Protein 4BBQ (pdb70)

Organism: Homo sapiens (NCBI:txid9606)

Structure (mmCIF, N/CA/C/O backbone):
data_4BBQ
#
_entry.id   4BBQ
#
_cell.length_a   49.024
_cell.length_b   30.053
_cell.length_c   90.824
_cell.angle_alpha   90.00
_cell.angle_beta   91.66
_cell.angle_gamma   90.00
#
_symmetry.space_group_name_H-M   'P 1 21 1'
#
loop_
_entity.id
_entity.type
_entity.pdbx_description
1 polymer 'LYSINE-SPECIFIC DEMETHYLASE 2A'
2 non-polymer 1,2-ETHANEDIOL
3 non-polymer 'ZINC ION'
4 water water
#
loop_
_atom_site.group_PDB
_atom_site.id
_atom_site.type_symbol
_atom_site.label_atom_id
_atom_site.label_alt_id
_atom_site.label_comp_id
_atom_site.label_asym_id
_atom_site.label_entity_id
_atom_site.label_seq_id
_atom_site.pdbx_PDB_ins_code
_atom_site.Cartn_x
_atom_site.Cartn_y
_atom_site.Cartn_z
_atom_site.occupancy
_atom_site.B_iso_or_equiv
_atom_site.auth_seq_id
_atom_site.auth_comp_id
_atom_site.auth_asym_id
_atom_site.auth_atom_id
_atom_site.pdbx_PDB_model_num
ATOM 1 N N . MET A 1 2 ? -1.882 11.784 67.094 1.00 56.74 0 MET A N 1
ATOM 2 C CA . MET A 1 2 ? -1.097 11.322 65.942 1.00 55.57 0 MET A CA 1
ATOM 3 C C . MET A 1 2 ? -0.952 12.458 64.892 1.00 55.05 0 MET A C 1
ATOM 4 O O . MET A 1 2 ? 0.163 12.704 64.423 1.00 53.94 0 MET A O 1
ATOM 9 N N . ARG A 1 3 ? -2.074 13.131 64.531 1.00 49.13 567 ARG A N 1
ATOM 10 C CA . ARG A 1 3 ? -2.070 14.250 63.574 1.00 48.15 567 ARG A CA 1
ATOM 11 C C . ARG A 1 3 ? -1.328 15.416 64.218 1.00 49.12 567 ARG A C 1
ATOM 12 O O . ARG A 1 3 ? -1.630 15.790 65.354 1.00 48.74 567 ARG A O 1
ATOM 15 N N . ARG A 1 4 ? -0.310 15.935 63.526 1.00 43.06 568 ARG A N 1
ATOM 16 C CA . ARG A 1 4 ? 0.549 16.962 64.091 1.00 42.32 568 ARG A CA 1
ATOM 17 C C . ARG A 1 4 ? 0.305 18.360 63.515 1.00 44.86 568 ARG A C 1
ATOM 18 O O . ARG A 1 4 ? -0.411 18.536 62.535 1.00 43.94 568 ARG A O 1
ATOM 26 N N . VAL A 1 5 ? 0.836 19.356 64.210 1.00 41.32 569 VAL A N 1
ATOM 27 C CA . VAL A 1 5 ? 0.707 20.754 63.848 1.00 40.86 569 VAL A CA 1
ATOM 28 C C . VAL A 1 5 ? 2.087 21.312 63.527 1.00 44.80 569 VAL A C 1
ATOM 29 O O . VAL A 1 5 ? 3.122 20.751 63.895 1.00 44.35 569 VAL A O 1
ATOM 33 N N . ARG A 1 6 ? 2.062 22.429 62.838 1.00 40.80 570 ARG A N 1
ATOM 34 C CA . ARG A 1 6 ? 3.140 23.262 62.359 1.00 41.10 570 ARG A CA 1
ATOM 35 C C . ARG A 1 6 ? 3.952 23.816 63.558 1.00 46.26 570 ARG A C 1
ATOM 36 O O . ARG A 1 6 ? 3.361 24.329 64.508 1.00 47.04 570 ARG A O 1
ATOM 44 N N . CYS A 1 7 ? 5.298 23.676 63.525 1.00 41.76 571 CYS A N 1
ATOM 45 C CA . CYS A 1 7 ? 6.204 24.103 64.609 1.00 40.99 571 CYS A CA 1
ATOM 46 C C . CYS A 1 7 ? 6.378 25.636 64.666 1.00 43.23 571 CYS A C 1
ATOM 47 O O . CYS A 1 7 ? 6.721 26.167 65.727 1.00 44.86 571 CYS A O 1
ATOM 50 N N . ARG A 1 8 ? 6.168 26.341 63.533 1.00 37.64 572 ARG A N 1
ATOM 51 C CA . ARG A 1 8 ? 6.258 27.811 63.375 1.00 37.81 572 ARG A CA 1
ATOM 52 C C . ARG A 1 8 ? 7.693 28.337 63.512 1.00 42.99 572 ARG A C 1
ATOM 53 O O . ARG A 1 8 ? 7.885 29.554 63.461 1.00 43.45 572 ARG A O 1
ATOM 61 N N . LYS A 1 9 ? 8.699 27.437 63.626 1.00 40.59 573 LYS A N 1
ATOM 62 C CA . LYS A 1 9 ? 10.111 27.802 63.846 1.00 42.27 573 LYS A CA 1
ATOM 63 C C . LYS A 1 9 ? 11.047 27.478 62.673 1.00 45.62 573 LYS A C 1
ATOM 64 O O . LYS A 1 9 ? 11.992 28.235 62.440 1.00 47.53 573 LYS A O 1
ATOM 69 N N . CYS A 1 10 ? 10.829 26.330 61.989 1.00 37.97 574 CYS A N 1
ATOM 70 C CA . CYS A 1 10 ? 11.710 25.824 60.936 1.00 37.04 574 CYS A CA 1
ATOM 71 C C . CYS A 1 10 ? 11.760 26.734 59.693 1.00 42.56 574 CYS A C 1
ATOM 72 O O . CYS A 1 10 ? 10.946 27.649 59.548 1.00 41.07 574 CYS A O 1
ATOM 75 N N . LYS A 1 11 ? 12.738 26.453 58.797 1.00 41.81 575 LYS A N 1
ATOM 76 C CA . LYS A 1 11 ? 12.987 27.127 57.518 1.00 42.95 575 LYS A CA 1
ATOM 77 C C . LYS A 1 11 ? 11.716 27.167 56.629 1.00 46.17 575 LYS A C 1
ATOM 78 O O . LYS A 1 11 ? 11.451 28.199 56.002 1.00 46.91 575 LYS A O 1
ATOM 81 N N . ALA A 1 12 ? 10.926 26.068 56.611 1.00 40.41 576 ALA A N 1
ATOM 82 C CA . ALA A 1 12 ? 9.676 25.946 55.857 1.00 38.84 576 ALA A CA 1
ATOM 83 C C . ALA A 1 12 ? 8.553 26.810 56.459 1.00 41.83 576 ALA A C 1
ATOM 84 O O . ALA A 1 12 ? 7.851 27.499 55.714 1.00 42.44 576 ALA A O 1
ATOM 86 N N . CYS A 1 13 ? 8.394 26.788 57.786 1.00 36.85 577 CYS A N 1
ATOM 87 C CA . CYS A 1 13 ? 7.376 27.564 58.504 1.00 36.86 577 CYS A CA 1
ATOM 88 C C . CYS A 1 13 ? 7.547 29.092 58.362 1.00 41.98 577 CYS A C 1
ATOM 89 O O . CYS A 1 13 ? 6.552 29.778 58.139 1.00 40.23 577 CYS A O 1
ATOM 92 N N . VAL A 1 14 ? 8.774 29.621 58.509 1.00 41.65 578 VAL A N 1
ATOM 93 C CA . VAL A 1 14 ? 9.021 31.077 58.502 1.00 43.65 578 VAL A CA 1
ATOM 94 C C . VAL A 1 14 ? 8.905 31.690 57.075 1.00 48.42 578 VAL A C 1
ATOM 95 O O . VAL A 1 14 ? 8.697 32.901 56.936 1.00 49.06 578 VAL A O 1
ATOM 99 N N . GLN A 1 15 ? 8.998 30.836 56.045 1.00 43.21 579 GLN A N 1
ATOM 100 C CA . GLN A 1 15 ? 8.879 31.167 54.627 1.00 42.06 579 GLN A CA 1
ATOM 101 C C . GLN A 1 15 ? 7.433 31.626 54.327 1.00 43.32 579 GLN A C 1
ATOM 102 O O . GLN A 1 15 ? 6.480 31.015 54.815 1.00 41.23 579 GLN A O 1
ATOM 108 N N . GLY A 1 16 ? 7.280 32.709 53.570 1.00 38.87 580 GLY A N 1
ATOM 109 C CA . GLY A 1 16 ? 5.948 33.185 53.190 1.00 37.10 580 GLY A CA 1
ATOM 110 C C . GLY A 1 16 ? 5.357 32.310 52.093 1.00 36.93 580 GLY A C 1
ATOM 111 O O . GLY A 1 16 ? 6.106 31.591 51.421 1.00 36.02 580 GLY A O 1
ATOM 112 N N . GLU A 1 17 ? 4.018 32.344 51.900 1.00 30.25 581 GLU A N 1
ATOM 113 C CA . GLU A 1 17 ? 3.357 31.593 50.823 1.00 28.30 581 GLU A CA 1
ATOM 114 C C . GLU A 1 17 ? 3.834 32.151 49.478 1.00 33.43 581 GLU A C 1
ATOM 115 O O . GLU A 1 17 ? 3.828 33.371 49.283 1.00 32.84 581 GLU A O 1
ATOM 121 N N . CYS A 1 18 ? 4.325 31.259 48.584 1.00 30.28 582 CYS A N 1
ATOM 122 C CA . CYS A 1 18 ? 4.936 31.644 47.310 1.00 30.07 582 CYS A CA 1
ATOM 123 C C . CYS A 1 18 ? 3.920 32.266 46.303 1.00 31.84 582 CYS A C 1
ATOM 124 O O . CYS A 1 18 ? 4.329 33.039 45.437 1.00 29.66 582 CYS A O 1
ATOM 127 N N . GLY A 1 19 ? 2.642 31.882 46.402 1.00 27.26 583 GLY A N 1
ATOM 128 C CA . GLY A 1 19 ? 1.576 32.379 45.534 1.00 25.13 583 GLY A CA 1
ATOM 129 C C . GLY A 1 19 ? 1.526 31.778 44.142 1.00 28.15 583 GLY A C 1
ATOM 130 O O . GLY A 1 19 ? 0.625 32.117 43.371 1.00 27.04 583 GLY A O 1
ATOM 131 N N . VAL A 1 20 ? 2.486 30.875 43.789 1.00 23.75 584 VAL A N 1
ATOM 132 C CA . VAL A 1 20 ? 2.591 30.361 42.421 1.00 23.02 584 VAL A CA 1
ATOM 133 C C . VAL A 1 20 ? 2.562 28.812 42.326 1.00 26.93 584 VAL A C 1
ATOM 134 O O . VAL A 1 20 ? 2.350 28.304 41.232 1.00 25.97 584 VAL A O 1
ATOM 138 N N . CYS A 1 21 ? 2.727 28.072 43.436 1.00 24.07 585 CYS A N 1
ATOM 139 C CA . CYS A 1 21 ? 2.642 26.602 43.408 1.00 24.61 585 CYS A CA 1
ATOM 140 C C . CYS A 1 21 ? 1.168 26.191 43.273 1.00 29.47 585 CYS A C 1
ATOM 141 O O . CYS A 1 21 ? 0.279 27.033 43.424 1.00 27.33 585 CYS A O 1
ATOM 144 N N . HIS A 1 22 ? 0.909 24.914 42.964 1.00 29.22 586 HIS A N 1
ATOM 145 C CA . HIS A 1 22 ? -0.446 24.385 42.761 1.00 29.61 586 HIS A CA 1
ATOM 146 C C . HIS A 1 22 ? -1.349 24.515 44.020 1.00 29.97 586 HIS A C 1
ATOM 147 O O . HIS A 1 22 ? -2.560 24.700 43.879 1.00 30.57 586 HIS A O 1
ATOM 154 N N . TYR A 1 23 ? -0.769 24.451 45.227 1.00 22.37 587 TYR A N 1
ATOM 155 C CA . TYR A 1 23 ? -1.524 24.613 46.467 1.00 20.58 587 TYR A CA 1
ATOM 156 C C . TYR A 1 23 ? -1.884 26.090 46.719 1.00 23.83 587 TYR A C 1
ATOM 157 O O . TYR A 1 23 ? -3.019 26.373 47.093 1.00 23.82 587 TYR A O 1
ATOM 166 N N . CYS A 1 24 ? -0.951 27.030 46.472 1.00 20.99 588 CYS A N 1
ATOM 167 C CA . CYS A 1 24 ? -1.211 28.470 46.608 1.00 21.31 588 CYS A CA 1
ATOM 168 C C . CYS A 1 24 ? -2.275 28.916 45.594 1.00 27.71 588 CYS A C 1
ATOM 169 O O . CYS A 1 24 ? -3.195 29.634 45.957 1.00 27.32 588 CYS A O 1
ATOM 172 N N . ARG A 1 25 ? -2.152 28.481 44.325 1.00 25.91 589 ARG A N 1
ATOM 173 C CA . ARG A 1 25 ? -3.091 28.863 43.254 1.00 26.57 589 ARG A CA 1
ATOM 174 C C . ARG A 1 25 ? -4.532 28.421 43.575 1.00 29.56 589 ARG A C 1
ATOM 175 O O . ARG A 1 25 ? -5.476 29.066 43.127 1.00 29.65 589 ARG A O 1
ATOM 183 N N . ASP A 1 26 ? -4.688 27.344 44.373 1.00 25.05 590 ASP A N 1
ATOM 184 C CA . ASP A 1 26 ? -5.988 26.817 44.782 1.00 23.83 590 ASP A CA 1
ATOM 185 C C . ASP A 1 26 ? -6.598 27.635 45.925 1.00 27.58 590 ASP A C 1
ATOM 186 O O . ASP A 1 26 ? -7.813 27.632 46.055 1.00 27.76 590 ASP A O 1
ATOM 191 N N . MET A 1 27 ? -5.781 28.378 46.716 1.00 23.99 591 MET A N 1
ATOM 192 C CA . MET A 1 27 ? -6.268 29.159 47.855 1.00 22.82 591 MET A CA 1
ATOM 193 C C . MET A 1 27 ? -7.189 30.296 47.423 1.00 28.28 591 MET A C 1
ATOM 194 O O . MET A 1 27 ? -6.989 30.889 46.363 1.00 28.02 591 MET A O 1
ATOM 199 N N . LYS A 1 28 ? -8.195 30.591 48.251 1.00 26.59 592 LYS A N 1
ATOM 200 C CA . LYS A 1 28 ? -9.156 31.683 48.043 1.00 28.38 592 LYS A CA 1
ATOM 201 C C . LYS A 1 28 ? -8.451 33.058 47.988 1.00 30.93 592 LYS A C 1
ATOM 202 O O . LYS A 1 28 ? -8.834 33.894 47.183 1.00 30.34 592 LYS A O 1
ATOM 206 N N . LYS A 1 29 ? -7.398 33.262 48.804 1.00 27.13 593 LYS A N 1
ATOM 207 C CA . LYS A 1 29 ? -6.633 34.522 48.850 1.00 27.09 593 LYS A CA 1
ATOM 208 C C . LYS A 1 29 ? -5.883 34.794 47.528 1.00 30.76 593 LYS A C 1
ATOM 209 O O . LYS A 1 29 ? -5.539 35.949 47.243 1.00 31.34 593 LYS A O 1
ATOM 215 N N . PHE A 1 30 ? -5.667 33.741 46.713 1.00 25.45 594 PHE A N 1
ATOM 216 C CA . PHE A 1 30 ? -4.997 33.847 45.414 1.00 23.85 594 PHE A CA 1
ATOM 217 C C . PHE A 1 30 ? -5.998 33.656 44.262 1.00 30.99 594 PHE A C 1
ATOM 218 O O . PHE A 1 30 ? -5.592 33.516 43.109 1.00 30.65 594 PHE A O 1
ATOM 226 N N . GLY A 1 31 ? -7.295 33.723 44.587 1.00 30.92 595 GLY A N 1
ATOM 227 C CA . GLY A 1 31 ? -8.396 33.620 43.630 1.00 31.17 595 GLY A CA 1
ATOM 228 C C . GLY A 1 31 ? -8.822 32.226 43.205 1.00 37.96 595 GLY A C 1
ATOM 229 O O . GLY A 1 31 ? -9.559 32.097 42.230 1.00 38.80 595 GLY A O 1
ATOM 230 N N . GLY A 1 32 ? -8.366 31.190 43.918 1.00 35.00 596 GLY A N 1
ATOM 231 C CA . GLY A 1 32 ? -8.714 29.802 43.626 1.00 34.91 596 GLY A CA 1
ATOM 232 C C . GLY A 1 32 ? -9.983 29.314 44.310 1.00 39.97 596 GLY A C 1
ATOM 233 O O . GLY A 1 32 ? -10.583 30.051 45.102 1.00 39.89 596 GLY A O 1
ATOM 234 N N . PRO A 1 33 ? -10.420 28.055 44.020 1.00 37.94 597 PRO A N 1
ATOM 235 C CA . PRO A 1 33 ? -11.668 27.536 44.620 1.00 38.50 597 PRO A CA 1
ATOM 236 C C . PRO A 1 33 ? -11.594 27.239 46.117 1.00 40.96 597 PRO A C 1
ATOM 237 O O . PRO A 1 33 ? -12.627 27.229 46.769 1.00 42.61 597 PRO A O 1
ATOM 241 N N . GLY A 1 34 ? -10.405 26.964 46.634 1.00 35.01 598 GLY A N 1
ATOM 242 C CA . GLY A 1 34 ? -10.191 26.670 48.044 1.00 34.88 598 GLY A CA 1
ATOM 243 C C . GLY A 1 34 ? -10.619 25.295 48.525 1.00 39.03 598 GLY A C 1
ATOM 244 O O . GLY A 1 34 ? -10.838 25.114 49.726 1.00 39.77 598 GLY A O 1
ATOM 245 N N . ARG A 1 35 ? -10.682 24.301 47.639 1.00 34.63 599 ARG A N 1
ATOM 246 C CA . ARG A 1 35 ? -11.118 22.961 48.058 1.00 35.76 599 ARG A CA 1
ATOM 247 C C . ARG A 1 35 ? -9.989 22.081 48.606 1.00 38.46 599 ARG A C 1
ATOM 248 O O . ARG A 1 35 ? -10.268 21.244 49.472 1.00 41.50 599 ARG A O 1
ATOM 256 N N . MET A 1 36 ? -8.732 22.244 48.130 1.00 30.93 600 MET A N 1
ATOM 257 C CA . MET A 1 36 ? -7.607 21.376 48.569 1.00 29.26 600 MET A CA 1
ATOM 258 C C . MET A 1 36 ? -7.256 21.553 50.047 1.00 33.86 600 MET A C 1
ATOM 259 O O . MET A 1 36 ? -6.930 20.564 50.703 1.00 34.34 600 MET A O 1
ATOM 264 N N . LYS A 1 37 ? -7.262 22.815 50.550 1.00 30.48 601 LYS A N 1
ATOM 265 C CA . LYS A 1 37 ? -6.966 23.202 51.942 1.00 30.87 601 LYS A CA 1
ATOM 266 C C . LYS A 1 37 ? -5.553 22.768 52.377 1.00 34.39 601 LYS A C 1
ATOM 267 O O . LYS A 1 37 ? -5.325 22.500 53.552 1.00 35.37 601 LYS A O 1
ATOM 273 N N . GLN A 1 38 ? -4.608 22.688 51.441 1.00 29.64 602 GLN A N 1
ATOM 274 C CA . GLN A 1 38 ? -3.243 22.299 51.787 1.00 28.18 602 GLN A CA 1
ATOM 275 C C . GLN A 1 38 ? -2.355 23.513 51.822 1.00 31.67 602 GLN A C 1
ATOM 276 O O . GLN A 1 38 ? -2.608 24.500 51.128 1.00 31.12 602 GLN A O 1
ATOM 282 N N . SER A 1 39 ? -1.278 23.419 52.582 1.00 29.24 603 SER A N 1
ATOM 283 C CA . SER A 1 39 ? -0.326 24.503 52.697 1.00 30.11 603 SER A CA 1
ATOM 284 C C . SER A 1 39 ? 0.534 24.628 51.434 1.00 31.11 603 SER A C 1
ATOM 285 O O . SER A 1 39 ? 0.691 23.651 50.693 1.00 28.98 603 SER A O 1
ATOM 288 N N . CYS A 1 40 ? 1.141 25.815 51.238 1.00 26.11 604 CYS A N 1
ATOM 289 C CA . CYS A 1 40 ? 2.113 26.103 50.178 1.00 25.24 604 CYS A CA 1
ATOM 290 C C . CYS A 1 40 ? 3.154 24.980 50.173 1.00 31.05 604 CYS A C 1
ATOM 291 O O . CYS A 1 40 ? 3.593 24.574 51.254 1.00 31.10 604 CYS A O 1
ATOM 294 N N 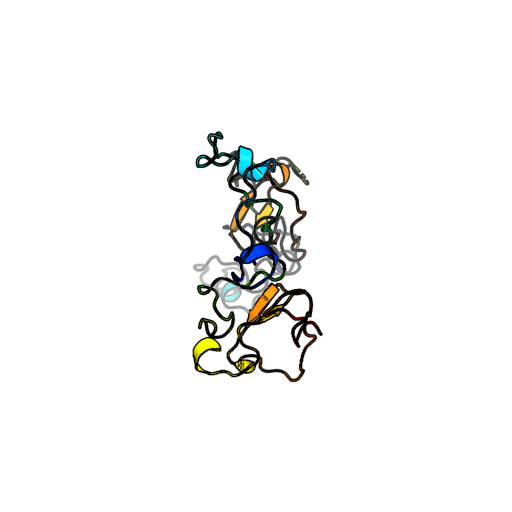. VAL A 1 41 ? 3.547 24.477 48.983 1.00 30.12 605 VAL A N 1
ATOM 295 C CA . VAL A 1 41 ? 4.547 23.398 48.889 1.00 31.29 605 VAL A CA 1
ATOM 296 C C . VAL A 1 41 ? 5.847 23.792 49.660 1.00 37.10 605 VAL A C 1
ATOM 297 O O . VAL A 1 41 ? 6.446 22.946 50.317 1.00 40.39 605 VAL A O 1
ATOM 301 N N . LEU A 1 42 ? 6.239 25.081 49.615 1.00 33.13 606 LEU A N 1
ATOM 302 C CA . LEU A 1 42 ? 7.457 25.601 50.270 1.00 34.10 606 LEU A CA 1
ATOM 303 C C . LEU A 1 42 ? 7.337 25.707 51.798 1.00 35.90 606 LEU A C 1
ATOM 304 O O . LEU A 1 42 ? 8.346 25.922 52.460 1.00 37.11 606 LEU A O 1
ATOM 309 N N . ARG A 1 43 ? 6.125 25.569 52.359 1.00 30.40 607 ARG A N 1
ATOM 310 C CA . ARG A 1 43 ? 5.913 25.719 53.801 1.00 29.63 607 ARG A CA 1
ATOM 311 C C . ARG A 1 43 ? 5.566 24.388 54.525 1.00 35.64 607 ARG A C 1
ATOM 312 O O . ARG A 1 43 ? 4.958 24.399 55.603 1.00 35.46 607 ARG A O 1
ATOM 320 N N . GLN A 1 44 ? 5.982 23.258 53.956 1.00 31.43 608 GLN A N 1
ATOM 321 C CA . GLN A 1 44 ? 5.712 21.962 54.570 1.00 31.08 608 GLN A CA 1
ATOM 322 C C . GLN A 1 44 ? 6.676 21.761 55.757 1.00 35.34 608 GLN A C 1
ATOM 323 O O . GLN A 1 44 ? 7.873 21.563 55.543 1.00 36.05 608 GLN A O 1
ATOM 329 N N . CYS A 1 45 ? 6.147 21.886 57.013 1.00 32.12 609 CYS A N 1
ATOM 330 C CA . CYS A 1 45 ? 6.909 21.847 58.280 1.00 32.67 609 CYS A CA 1
ATOM 331 C C . CYS A 1 45 ? 7.879 20.666 58.323 1.00 37.36 609 CYS A C 1
ATOM 332 O O . CYS A 1 45 ? 7.489 19.527 58.072 1.00 33.91 609 CYS A O 1
ATOM 335 N N . LEU A 1 46 ? 9.150 20.977 58.636 1.00 37.67 610 LEU A N 1
ATOM 336 C CA . LEU A 1 46 ? 10.268 20.039 58.723 1.00 39.17 610 LEU A CA 1
ATOM 337 C C . LEU A 1 46 ? 10.272 19.263 60.048 1.00 45.88 610 LEU A C 1
ATOM 338 O O . LEU A 1 46 ? 10.874 18.191 60.121 1.00 47.24 610 LEU A O 1
ATOM 343 N N . ALA A 1 47 ? 9.629 19.802 61.089 1.00 41.91 611 ALA A N 1
ATOM 344 C CA . ALA A 1 47 ? 9.567 19.167 62.402 1.00 41.37 611 ALA A CA 1
ATOM 345 C C . ALA A 1 47 ? 8.185 19.403 63.060 1.00 42.85 611 ALA A C 1
ATOM 346 O O . ALA A 1 47 ? 8.105 20.184 64.011 1.00 43.69 611 ALA A O 1
ATOM 348 N N . PRO A 1 48 ? 7.084 18.775 62.562 1.00 36.96 612 PRO A N 1
ATOM 349 C CA . PRO A 1 48 ? 5.761 19.016 63.174 1.00 35.94 612 PRO A CA 1
ATOM 350 C C . PRO A 1 48 ? 5.656 18.539 64.617 1.00 41.05 612 PRO A C 1
ATOM 351 O O . PRO A 1 48 ? 6.218 17.502 64.980 1.00 42.35 612 PRO A O 1
ATOM 355 N N . ARG A 1 49 ? 4.926 19.313 65.421 1.00 36.63 613 ARG A N 1
ATOM 356 C CA . ARG A 1 49 ? 4.713 19.109 66.852 1.00 36.54 613 ARG A CA 1
ATOM 357 C C . ARG A 1 49 ? 3.341 18.547 67.171 1.00 40.12 613 ARG A C 1
ATOM 358 O O . ARG A 1 49 ? 2.404 18.702 66.402 1.00 39.75 613 ARG A O 1
ATOM 360 N N . LEU A 1 50 ? 3.229 17.896 68.324 1.00 37.42 614 LEU A N 1
ATOM 361 C CA . LEU A 1 50 ? 1.963 17.390 68.853 1.00 36.80 614 LEU A CA 1
ATOM 362 C C . LEU A 1 50 ? 1.067 18.580 69.266 1.00 42.33 614 LEU A C 1
ATOM 363 O O . LEU A 1 50 ? 1.589 19.531 69.849 1.00 41.89 614 LEU A O 1
ATOM 368 N N . PRO A 1 51 ? -0.271 18.527 69.027 1.00 40.35 615 PRO A N 1
ATOM 369 C CA . PRO A 1 51 ? -1.145 19.630 69.463 1.00 41.02 615 PRO A CA 1
ATOM 370 C C . PRO A 1 51 ? -1.119 19.807 70.981 1.00 47.11 615 PRO A C 1
ATOM 371 O O . PRO A 1 51 ? -0.861 18.835 71.702 1.00 46.62 615 PRO A O 1
ATOM 375 N N . HIS A 1 52 ? -1.392 21.041 71.465 1.00 44.94 616 HIS A N 1
ATOM 376 C CA . HIS A 1 52 ? -1.359 21.383 72.893 1.00 47.01 616 HIS A CA 1
ATOM 377 C C . HIS A 1 52 ? -2.442 20.664 73.727 1.00 51.93 616 HIS A C 1
ATOM 378 O O . HIS A 1 52 ? -2.321 20.611 74.957 1.00 52.44 616 HIS A O 1
ATOM 380 N N . SER A 1 53 ? -3.480 20.118 73.060 1.00 48.66 617 SER A N 1
ATOM 381 C CA . SER A 1 53 ? -4.640 19.447 73.669 1.00 49.09 617 SER A CA 1
ATOM 382 C C . SER A 1 53 ? -4.377 17.970 74.009 1.00 51.42 617 SER A C 1
ATOM 383 O O . SER A 1 53 ? -5.184 17.349 74.706 1.00 51.06 617 SER A O 1
ATOM 386 N N . VAL A 1 54 ? -3.270 17.411 73.497 1.00 47.07 618 VAL A N 1
ATOM 387 C CA . VAL A 1 54 ? -2.858 16.014 73.688 1.00 46.18 618 VAL A CA 1
ATOM 388 C C . VAL A 1 54 ? 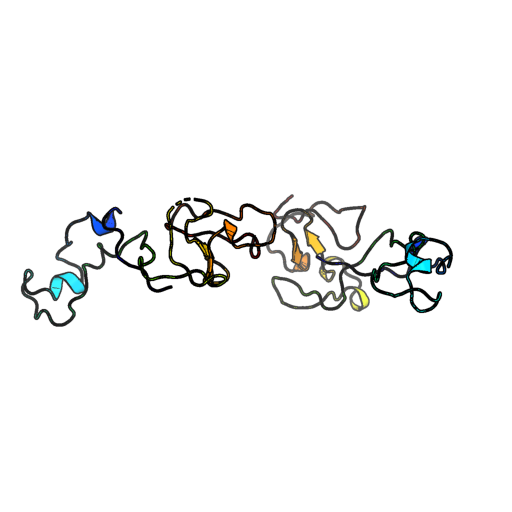-2.547 15.774 75.181 1.00 50.09 618 VAL A C 1
ATOM 389 O O . VAL A 1 54 ? -1.960 16.642 75.835 1.00 50.64 618 VAL A O 1
ATOM 393 N N . THR A 1 55 ? -3.017 14.637 75.730 1.00 45.91 619 THR A N 1
ATOM 394 C CA . THR A 1 55 ? -2.820 14.301 77.149 1.00 46.17 619 THR A CA 1
ATOM 395 C C . THR A 1 55 ? -2.108 12.947 77.323 1.00 48.14 619 THR A C 1
ATOM 396 O O . THR A 1 55 ? -2.123 12.112 76.415 1.00 46.67 619 THR A O 1
ATOM 400 N N . CYS A 1 56 ? -1.502 12.737 78.507 1.00 44.66 620 CYS A N 1
ATOM 401 C CA . CYS A 1 56 ? -0.829 11.501 78.919 1.00 43.94 620 CYS A CA 1
ATOM 402 C C . CYS A 1 56 ? -1.865 10.377 79.103 1.00 51.19 620 CYS A C 1
ATOM 403 O O . CYS A 1 56 ? -2.900 10.605 79.732 1.00 52.89 620 CYS A O 1
ATOM 406 N N . SER A 1 57 ? -1.582 9.171 78.572 1.00 48.18 621 SER A N 1
ATOM 407 C CA . SER A 1 57 ? -2.464 7.998 78.660 1.00 48.62 621 SER A CA 1
ATOM 408 C C . SER A 1 57 ? -2.640 7.485 80.095 1.00 53.63 621 SER A C 1
ATOM 409 O O . SER A 1 57 ? -3.622 6.798 80.375 1.00 54.39 621 SER A O 1
ATOM 412 N N . LEU A 1 58 ? -1.685 7.788 80.987 1.00 50.13 622 LEU A N 1
ATOM 413 C CA . LEU A 1 58 ? -1.683 7.290 82.361 1.00 50.54 622 LEU A CA 1
ATOM 414 C C . LEU A 1 58 ? -2.263 8.271 83.388 1.00 56.45 622 LEU A C 1
ATOM 415 O O . LEU A 1 58 ? -2.923 7.813 84.322 1.00 57.30 622 LEU A O 1
ATOM 420 N N . CYS A 1 59 ? -2.017 9.591 83.249 1.00 53.02 623 CYS A N 1
ATOM 421 C CA . CYS A 1 59 ? -2.506 10.565 84.232 1.00 54.37 623 CYS A CA 1
ATOM 422 C C . CYS A 1 59 ? -3.560 11.533 83.661 1.00 58.61 623 CYS A C 1
ATOM 423 O O . CYS A 1 59 ? -4.259 12.183 84.440 1.00 60.05 623 CYS A O 1
ATOM 426 N N . GLY A 1 60 ? -3.666 11.614 82.334 1.00 53.38 624 GLY A N 1
ATOM 427 C CA . GLY A 1 60 ? -4.634 12.471 81.658 1.00 53.29 624 GLY A CA 1
ATOM 428 C C . GLY A 1 60 ? -4.283 13.945 81.611 1.00 57.18 624 GLY A C 1
ATOM 429 O O . GLY A 1 60 ? -5.119 14.756 81.201 1.00 58.58 624 GLY A O 1
ATOM 430 N N . GLU A 1 61 ? -3.051 14.309 82.017 1.00 51.58 625 GLU A N 1
ATOM 431 C CA . GLU A 1 61 ? -2.570 15.695 82.003 1.00 50.96 625 GLU A CA 1
ATOM 432 C C . GLU A 1 61 ? -1.850 16.013 80.685 1.00 51.26 625 GLU A C 1
ATOM 433 O O . GLU A 1 61 ? -1.303 15.117 80.041 1.00 48.66 625 GLU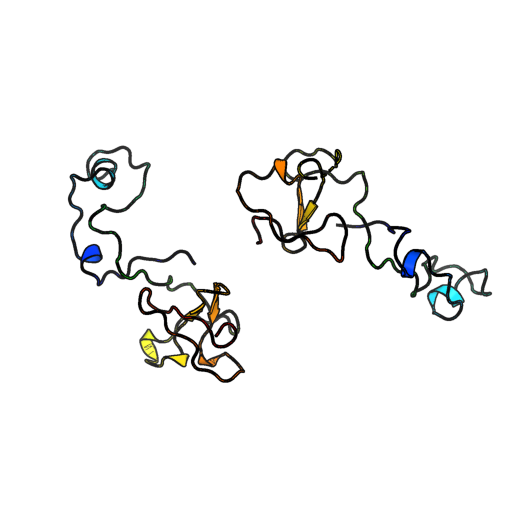 A O 1
ATOM 436 N N . VAL A 1 62 ? -1.830 17.305 80.317 1.00 47.91 626 VAL A N 1
ATOM 437 C CA . VAL A 1 62 ? -1.175 17.850 79.124 1.00 45.71 626 VAL A CA 1
ATOM 438 C C . VAL A 1 62 ? 0.360 17.944 79.342 1.00 47.43 626 VAL A C 1
ATOM 439 O O . VAL A 1 62 ? 0.845 17.707 80.447 1.00 45.26 626 VAL A O 1
ATOM 443 N N . ASP A 1 63 ? 1.106 18.303 78.275 1.00 44.66 627 ASP A N 1
ATOM 444 C CA . ASP A 1 63 ? 2.557 18.529 78.291 1.00 44.91 627 ASP A CA 1
ATOM 445 C C . ASP A 1 63 ? 2.836 19.759 79.174 1.00 53.61 627 ASP A C 1
ATOM 446 O O . ASP A 1 63 ? 2.283 20.836 78.924 1.00 54.85 627 ASP A O 1
ATOM 451 N N . GLN A 1 64 ? 3.639 19.580 80.229 1.00 52.90 628 GLN A N 1
ATOM 452 C CA . GLN A 1 64 ? 3.945 20.645 81.189 1.00 56.08 628 GLN A CA 1
ATOM 453 C C . GLN A 1 64 ? 5.416 21.114 81.121 1.00 62.11 628 GLN A C 1
ATOM 454 O O . GLN A 1 64 ? 5.871 21.797 82.036 1.00 64.89 628 GLN A O 1
ATOM 460 N N . ASN A 1 65 ? 6.123 20.810 80.021 1.00 57.48 629 ASN A N 1
ATOM 461 C CA . ASN A 1 65 ? 7.525 21.175 79.815 1.00 58.37 629 ASN A CA 1
ATOM 462 C C . ASN A 1 65 ? 7.733 22.682 79.582 1.00 67.23 629 ASN A C 1
ATOM 463 O O . ASN A 1 65 ? 8.807 23.185 79.921 1.00 68.82 629 ASN A O 1
ATOM 468 N N . GLU A 1 66 ? 6.735 23.403 79.015 1.00 65.66 630 GLU A N 1
ATOM 469 C CA . GLU A 1 66 ? 6.832 24.849 78.742 1.00 67.96 630 GLU A CA 1
ATOM 470 C C . GLU A 1 66 ? 7.061 25.678 80.024 1.00 75.18 630 GLU A C 1
ATOM 471 O O . GLU A 1 66 ? 7.708 26.722 79.957 1.00 76.64 630 GLU A O 1
ATOM 473 N N . GLU A 1 67 ? 6.582 25.191 81.183 1.00 72.90 631 GLU A N 1
ATOM 474 C CA . GLU A 1 67 ? 6.760 25.856 82.475 1.00 75.65 631 GLU A CA 1
ATOM 475 C C . GLU A 1 67 ? 7.790 25.123 83.365 1.00 80.69 631 GLU A C 1
ATOM 476 O O . GLU A 1 67 ? 8.634 25.783 83.965 1.00 82.00 631 GLU A O 1
ATOM 478 N N . THR A 1 68 ? 7.726 23.773 83.439 1.00 76.59 632 THR A N 1
ATOM 479 C CA . THR A 1 68 ? 8.603 22.935 84.275 1.00 76.76 632 THR A CA 1
ATOM 480 C C . THR A 1 68 ? 10.066 22.836 83.790 1.00 80.76 632 THR A C 1
ATOM 481 O O . THR A 1 68 ? 10.961 22.765 84.634 1.00 81.42 632 THR A O 1
ATOM 483 N N . GLN A 1 69 ? 10.300 22.785 82.456 1.00 76.66 633 GLN A N 1
ATOM 484 C CA . GLN A 1 69 ? 11.614 22.617 81.803 1.00 76.73 633 GLN A CA 1
ATOM 485 C C . GLN A 1 69 ? 12.294 21.294 82.280 1.00 80.16 633 GLN A C 1
ATOM 486 O O . GLN A 1 69 ? 13.464 21.292 82.686 1.00 82.22 633 GLN A O 1
ATOM 488 N N . ASP A 1 70 ? 11.533 20.175 82.220 1.00 72.88 634 ASP A N 1
ATOM 489 C CA . ASP A 1 70 ? 11.927 18.832 82.657 1.00 71.05 634 ASP A CA 1
ATOM 490 C C . ASP A 1 70 ? 11.445 17.780 81.635 1.00 69.58 634 ASP A C 1
ATOM 491 O O . ASP A 1 70 ? 10.244 17.716 81.362 1.00 68.21 634 ASP A O 1
ATOM 496 N N . PHE A 1 71 ? 12.378 16.966 81.074 1.00 63.51 635 PHE A N 1
ATOM 497 C CA . PHE A 1 71 ? 12.102 15.918 80.068 1.00 61.09 635 PHE A CA 1
ATOM 498 C C . PHE A 1 71 ? 10.983 14.940 80.498 1.00 63.74 635 PHE A C 1
ATOM 499 O O . PHE A 1 71 ? 10.255 14.440 79.647 1.00 62.98 635 PHE A O 1
ATOM 507 N N . GLU A 1 72 ? 10.874 14.656 81.797 1.00 59.89 636 GLU A N 1
ATOM 508 C CA . GLU A 1 72 ? 9.892 13.733 82.383 1.00 58.06 636 GLU A CA 1
ATOM 509 C C . GLU A 1 72 ? 8.458 14.317 82.388 1.00 58.85 636 GLU A C 1
ATOM 510 O O . GLU A 1 72 ? 7.500 13.545 82.503 1.00 57.66 636 GLU A O 1
ATOM 516 N N . LYS A 1 73 ? 8.333 15.675 82.286 1.00 53.52 637 LYS A N 1
ATOM 517 C CA . LYS A 1 73 ? 7.081 16.457 82.246 1.00 51.94 637 LYS A CA 1
ATOM 518 C C . LYS A 1 73 ? 6.626 16.703 80.785 1.00 50.73 637 LYS A C 1
ATOM 519 O O . LYS A 1 73 ? 5.503 17.169 80.546 1.00 48.81 637 LYS A O 1
ATOM 521 N N . LYS A 1 74 ? 7.500 16.364 79.814 1.00 45.02 638 LYS A N 1
ATOM 522 C CA . LYS A 1 74 ? 7.187 16.415 78.385 1.00 43.41 638 LYS A CA 1
ATOM 523 C C . LYS A 1 74 ? 6.238 15.303 78.056 1.00 43.58 638 LYS A C 1
ATOM 524 O O . LYS A 1 74 ? 6.207 14.301 78.770 1.00 42.39 638 LYS A O 1
ATOM 530 N N . LEU A 1 75 ? 5.525 15.424 76.947 1.00 38.43 639 LEU A N 1
ATOM 531 C CA . LEU A 1 75 ? 4.743 14.308 76.437 1.00 36.57 639 LEU A CA 1
ATOM 532 C C . LEU A 1 75 ? 5.580 13.677 75.350 1.00 38.15 639 LEU A C 1
ATOM 533 O O . LEU A 1 75 ? 6.211 14.409 74.593 1.00 37.80 639 LEU A O 1
ATOM 538 N N . MET A 1 76 ? 5.655 12.341 75.319 1.00 32.86 640 MET A N 1
ATOM 539 C CA . MET A 1 76 ? 6.408 11.596 74.315 1.00 31.73 640 MET A CA 1
ATOM 540 C C . MET A 1 76 ? 5.482 10.649 73.614 1.00 34.47 640 MET A C 1
ATOM 541 O O . MET A 1 76 ? 4.728 9.938 74.273 1.00 33.29 640 MET A O 1
ATOM 546 N N . GLU A 1 77 ? 5.566 10.597 72.286 1.00 31.25 641 GLU A N 1
ATOM 547 C CA . GLU A 1 77 ? 4.756 9.683 71.493 1.00 30.87 641 GLU A CA 1
ATOM 548 C C . GLU A 1 77 ? 5.614 8.539 70.984 1.00 36.15 641 GLU A C 1
ATOM 549 O O . GLU A 1 77 ? 6.650 8.786 70.368 1.00 37.20 641 GLU A O 1
ATOM 555 N N . CYS A 1 78 ? 5.182 7.292 71.217 1.00 33.76 642 CYS A N 1
ATOM 556 C CA . CYS A 1 78 ? 5.932 6.121 70.748 1.00 34.36 642 CYS A CA 1
ATOM 557 C C . CYS A 1 78 ? 5.635 5.867 69.267 1.00 41.83 642 CYS A C 1
ATOM 558 O O . CYS A 1 78 ? 4.475 5.705 68.886 1.00 39.46 642 CYS A O 1
ATOM 561 N N . CYS A 1 79 ? 6.687 5.832 68.431 1.00 42.59 643 CYS A N 1
ATOM 562 C CA . CYS A 1 79 ? 6.538 5.597 66.996 1.00 44.36 643 CYS A CA 1
ATOM 563 C C . CYS A 1 79 ? 6.255 4.104 66.696 1.00 48.97 643 CYS A C 1
ATOM 564 O O . CYS A 1 79 ? 5.980 3.764 65.544 1.00 50.00 643 CYS A O 1
ATOM 567 N N . ILE A 1 80 ? 6.261 3.235 67.733 1.00 44.63 644 ILE A N 1
ATOM 568 C CA . ILE A 1 80 ? 5.957 1.812 67.592 1.00 44.81 644 ILE A CA 1
ATOM 569 C C . ILE A 1 80 ? 4.524 1.538 68.084 1.00 47.12 644 ILE A C 1
ATOM 570 O O . ILE A 1 80 ? 3.721 1.075 67.291 1.00 46.48 644 ILE A O 1
ATOM 575 N N . CYS A 1 81 ? 4.201 1.821 69.369 1.00 43.12 645 CYS A N 1
ATOM 576 C CA . CYS A 1 81 ? 2.873 1.519 69.928 1.00 42.71 645 CYS A CA 1
ATOM 577 C C . CYS A 1 81 ? 1.882 2.715 69.893 1.00 46.93 645 CYS A C 1
ATOM 578 O O . CYS A 1 81 ? 0.729 2.531 70.284 1.00 47.78 645 CYS A O 1
ATOM 581 N N . ASN A 1 82 ? 2.320 3.915 69.440 1.00 42.18 646 ASN A N 1
ATOM 582 C CA . ASN A 1 82 ? 1.528 5.158 69.326 1.00 41.72 646 ASN A CA 1
ATOM 583 C C . ASN A 1 82 ? 1.028 5.715 70.686 1.00 44.37 646 ASN A C 1
ATOM 584 O O . ASN A 1 82 ? 0.250 6.672 70.698 1.00 44.96 646 ASN A O 1
ATOM 589 N N . GLU A 1 83 ? 1.510 5.176 71.816 1.00 40.33 647 GLU A N 1
ATOM 590 C CA . GLU A 1 83 ? 1.123 5.671 73.140 1.00 39.31 647 GLU A CA 1
ATOM 591 C C . GLU A 1 83 ? 1.810 7.017 73.437 1.00 40.70 647 GLU A C 1
ATOM 592 O O . GLU A 1 83 ? 2.970 7.222 73.080 1.00 39.20 647 GLU A O 1
ATOM 598 N N . ILE A 1 84 ? 1.062 7.933 74.072 1.00 37.01 648 ILE A N 1
ATOM 599 C CA . ILE A 1 84 ? 1.521 9.264 74.445 1.00 36.29 648 ILE A CA 1
ATOM 600 C C . ILE A 1 84 ? 1.509 9.317 75.962 1.00 39.44 648 ILE A C 1
ATOM 601 O O . ILE A 1 84 ? 0.445 9.230 76.579 1.00 39.22 648 ILE A O 1
ATOM 606 N N . VAL A 1 85 ? 2.713 9.376 76.559 1.00 34.95 649 VAL A N 1
ATOM 607 C CA . VAL A 1 85 ? 2.920 9.405 78.009 1.00 34.77 649 VAL A CA 1
ATOM 608 C C . VAL A 1 85 ? 3.938 10.464 78.426 1.00 38.41 649 VAL A C 1
ATOM 609 O O . VAL A 1 85 ? 4.748 10.913 77.611 1.00 37.41 649 VAL A O 1
ATOM 613 N N . HIS A 1 86 ? 3.967 10.761 79.733 1.00 36.49 650 HIS A N 1
ATOM 614 C CA . HIS A 1 86 ? 5.040 11.494 80.382 1.00 37.44 650 HIS A CA 1
ATOM 615 C C . HIS A 1 86 ? 6.091 10.441 80.676 1.00 41.14 650 HIS A C 1
ATOM 616 O O . HIS A 1 86 ? 5.727 9.432 81.286 1.00 39.21 650 HIS A O 1
ATOM 623 N N . PRO A 1 87 ? 7.378 10.594 80.286 1.00 38.38 651 PRO A N 1
ATOM 624 C CA . PRO A 1 87 ? 8.371 9.578 80.673 1.00 38.21 651 PRO A CA 1
ATOM 625 C C . PRO A 1 87 ? 8.326 9.245 82.183 1.00 43.52 651 PRO A C 1
ATOM 626 O O . PRO A 1 87 ? 8.412 8.070 82.548 1.00 42.17 651 PRO A O 1
ATOM 630 N N . GLY A 1 88 ? 8.114 10.265 83.022 1.00 42.23 652 GLY A N 1
ATOM 631 C CA . GLY A 1 88 ? 8.020 10.130 84.472 1.00 42.88 652 GLY A CA 1
ATOM 632 C C . GLY A 1 88 ? 6.856 9.295 84.981 1.00 47.32 652 GLY A C 1
ATOM 633 O O . GLY A 1 88 ? 6.906 8.806 86.109 1.00 47.87 652 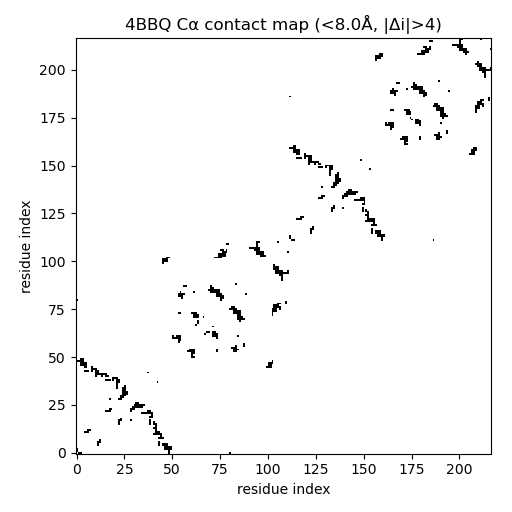GLY A O 1
ATOM 634 N N . CYS A 1 89 ? 5.799 9.119 84.172 1.00 43.21 653 CYS A N 1
ATOM 635 C CA . CYS A 1 89 ? 4.626 8.332 84.569 1.00 43.23 653 CYS A CA 1
ATOM 636 C C . CYS A 1 89 ? 4.861 6.814 84.353 1.00 47.41 653 CYS A C 1
ATOM 637 O O . CYS A 1 89 ? 4.118 6.010 84.922 1.00 47.26 653 CYS A O 1
ATOM 640 N N . LEU A 1 90 ? 5.883 6.428 83.551 1.00 43.14 654 LEU A N 1
ATOM 641 C CA . LEU A 1 90 ? 6.207 5.027 83.267 1.00 42.45 654 LEU A CA 1
ATOM 642 C C . LEU A 1 90 ? 6.833 4.357 84.491 1.00 46.99 654 LEU A C 1
ATOM 643 O O . LEU A 1 90 ? 7.717 4.930 85.119 1.00 46.35 654 LEU A O 1
ATOM 648 N N . GLN A 1 91 ? 6.322 3.163 84.854 1.00 44.42 655 GLN A N 1
ATOM 649 C CA . GLN A 1 91 ? 6.729 2.423 86.062 1.00 43.96 655 GLN A CA 1
ATOM 650 C C . GLN A 1 91 ? 7.889 1.436 85.836 1.00 46.50 655 GLN A C 1
ATOM 651 O O . GLN A 1 91 ? 8.250 0.732 86.778 1.00 47.28 655 GLN A O 1
ATOM 657 N N . MET A 1 92 ? 8.484 1.377 84.627 1.00 41.41 656 MET A N 1
ATOM 658 C CA . MET A 1 92 ? 9.624 0.475 84.400 1.00 40.77 656 MET A CA 1
ATOM 659 C C . MET A 1 92 ? 10.912 1.270 84.090 1.00 43.34 656 MET A C 1
ATOM 660 O O . MET A 1 92 ? 10.851 2.486 83.856 1.00 43.65 656 MET A O 1
ATOM 665 N N . ASP A 1 93 ? 12.068 0.579 84.116 1.00 37.57 657 ASP A N 1
ATOM 666 C CA . ASP A 1 93 ? 13.381 1.158 83.816 1.00 36.74 657 ASP A CA 1
ATOM 667 C C . ASP A 1 93 ? 13.586 1.267 82.304 1.00 39.48 657 ASP A C 1
ATOM 668 O O . ASP A 1 93 ? 12.864 0.632 81.540 1.00 39.03 657 ASP A O 1
ATOM 673 N N . GLY A 1 94 ? 14.575 2.051 81.894 1.00 35.83 658 GLY A N 1
ATOM 674 C CA . GLY A 1 94 ? 14.899 2.226 80.486 1.00 35.30 658 GLY A CA 1
ATOM 675 C C . GLY A 1 94 ? 14.687 3.639 79.996 1.00 38.18 658 GLY A C 1
ATOM 676 O O . GLY A 1 94 ? 13.729 4.304 80.395 1.00 35.84 658 GLY A O 1
ATOM 677 N N . GLU A 1 95 ? 15.589 4.082 79.113 1.00 36.68 659 GLU A N 1
ATOM 678 C CA . GLU A 1 95 ? 15.609 5.398 78.490 1.00 37.41 659 GLU A CA 1
ATOM 679 C C . GLU A 1 95 ? 14.799 5.448 77.179 1.00 40.66 659 GLU A C 1
ATOM 680 O O . GLU A 1 95 ? 14.481 6.533 76.692 1.00 40.57 659 GLU A O 1
ATOM 686 N N . GLY A 1 96 ? 14.552 4.293 76.575 1.00 37.11 660 GLY A N 1
ATOM 687 C CA . GLY A 1 96 ? 13.901 4.243 75.267 1.00 36.74 660 GLY A CA 1
ATOM 688 C C . GLY A 1 96 ? 14.872 4.645 74.167 1.00 43.22 660 GLY A C 1
ATOM 689 O O . GLY A 1 96 ? 16.090 4.683 74.399 1.00 43.79 660 GLY A O 1
ATOM 690 N N . LEU A 1 97 ? 14.360 4.947 72.958 1.00 40.59 661 LEU A N 1
ATOM 691 C CA . LEU A 1 97 ? 15.221 5.353 71.838 1.00 41.58 661 LEU A CA 1
ATOM 692 C C . LEU A 1 97 ? 14.655 6.616 71.180 1.00 45.39 661 LEU A C 1
ATOM 693 O O . LEU A 1 97 ? 13.648 6.555 70.474 1.00 44.05 661 LEU A O 1
ATOM 698 N N . LEU A 1 98 ? 15.310 7.754 71.417 1.00 43.57 662 LEU A N 1
ATOM 699 C CA . LEU A 1 98 ? 14.884 9.051 70.900 1.00 44.90 662 LEU A CA 1
ATOM 700 C C . LEU A 1 98 ? 14.922 9.140 69.354 1.00 50.21 662 LEU A C 1
ATOM 701 O O . LEU A 1 98 ? 15.912 8.779 68.713 1.00 50.68 662 LEU A O 1
ATOM 704 N N . ASN A 1 99 ? 13.819 9.608 68.772 1.00 46.94 663 ASN A N 1
ATOM 705 C CA . ASN A 1 99 ? 13.707 9.820 67.330 1.00 47.64 663 ASN A CA 1
ATOM 706 C C . ASN A 1 99 ? 14.196 11.235 67.038 1.00 54.08 663 ASN A C 1
ATOM 707 O O . ASN A 1 99 ? 13.703 12.191 67.645 1.00 53.31 663 ASN A O 1
ATOM 712 N N . GLU A 1 100 ? 15.209 11.356 66.164 1.00 53.75 664 GLU A N 1
ATOM 713 C CA . GLU A 1 100 ? 15.834 12.631 65.804 1.00 55.70 664 GLU A CA 1
ATOM 714 C C . GLU A 1 100 ? 15.114 13.342 64.631 1.00 60.74 664 GLU A C 1
ATOM 715 O O . GLU A 1 100 ? 15.411 14.506 64.358 1.00 61.78 664 GLU A O 1
ATOM 717 N N . GLU A 1 101 ? 14.162 12.662 63.968 1.00 56.33 665 GLU A N 1
ATOM 718 C CA . GLU A 1 101 ? 13.406 13.209 62.834 1.00 55.78 665 GLU A CA 1
ATOM 719 C C . GLU A 1 101 ? 12.197 14.047 63.300 1.00 57.56 665 GLU A C 1
ATOM 720 O O . GLU A 1 101 ? 11.915 15.087 62.692 1.00 58.44 665 GLU A O 1
ATOM 724 N N . LEU A 1 102 ? 11.479 13.601 64.351 1.00 50.13 666 LEU A N 1
ATOM 725 C CA . LEU A 1 102 ? 10.318 14.319 64.887 1.00 46.77 666 LEU A CA 1
ATOM 726 C C . LEU A 1 102 ? 10.510 14.730 66.341 1.00 47.63 666 LEU A C 1
ATOM 727 O O . LEU A 1 102 ? 10.979 13.887 67.112 1.00 46.78 666 LEU A O 1
ATOM 732 N N . PRO A 1 103 ? 10.052 15.936 66.788 1.00 42.45 667 PRO A N 1
ATOM 733 C CA . PRO A 1 103 ? 10.095 16.244 68.230 1.00 42.40 667 PRO A CA 1
ATOM 734 C C . PRO A 1 103 ? 9.092 15.384 69.027 1.00 44.25 667 PRO A C 1
ATOM 735 O O . PRO A 1 103 ? 8.163 14.830 68.431 1.00 42.35 667 PRO A O 1
ATOM 739 N N . ASN A 1 104 ? 9.284 15.264 70.366 1.00 41.05 668 ASN A N 1
ATOM 740 C CA . ASN A 1 104 ? 8.430 14.482 71.288 1.00 39.94 668 ASN A CA 1
ATOM 741 C C . ASN A 1 104 ? 8.093 13.106 70.697 1.00 40.38 668 ASN A C 1
ATOM 742 O O . ASN A 1 104 ? 6.928 12.710 70.653 1.00 38.96 668 ASN A O 1
ATOM 747 N N . CYS A 1 105 ? 9.118 12.411 70.201 1.00 36.80 669 CYS A N 1
ATOM 748 C CA . CYS A 1 105 ? 8.963 11.125 69.544 1.00 36.36 669 CYS A CA 1
ATOM 749 C C . CYS A 1 105 ? 10.114 10.203 69.921 1.00 39.18 669 CYS A C 1
ATOM 750 O O . CYS A 1 105 ? 11.270 10.629 69.943 1.00 40.99 669 CYS A O 1
ATOM 753 N N . TRP A 1 106 ? 9.789 8.943 70.210 1.00 32.77 670 TRP A N 1
ATOM 754 C CA . TRP A 1 106 ? 10.743 7.908 70.590 1.00 32.85 670 TRP A CA 1
ATOM 755 C C . TRP A 1 106 ? 10.172 6.507 70.374 1.00 35.35 670 TRP A C 1
ATOM 756 O O . TRP A 1 106 ? 9.015 6.353 69.985 1.00 34.84 670 TRP A O 1
ATOM 767 N N . GLU A 1 107 ? 11.000 5.501 70.620 1.00 32.02 671 GLU A N 1
ATOM 768 C CA . GLU A 1 107 ? 10.629 4.110 70.811 1.00 31.87 671 GLU A CA 1
ATOM 769 C C . GLU A 1 107 ? 10.618 4.033 72.319 1.00 36.30 671 GLU A C 1
ATOM 770 O O . GLU A 1 107 ? 11.674 4.238 72.933 1.00 35.76 671 GLU A O 1
ATOM 776 N N . CYS A 1 108 ? 9.437 3.917 72.928 1.00 33.25 672 CYS A N 1
ATOM 777 C CA . CYS A 1 108 ? 9.275 3.954 74.381 1.00 33.48 672 CYS A CA 1
ATOM 778 C C . CYS A 1 108 ? 10.004 2.768 75.121 1.00 39.31 672 CYS A C 1
ATOM 779 O O . CYS A 1 108 ? 10.335 1.770 74.470 1.00 39.60 672 CYS A O 1
ATOM 782 N N . PRO A 1 109 ? 10.262 2.867 76.466 1.00 35.24 673 PRO A N 1
ATOM 783 C CA . PRO A 1 109 ? 10.948 1.767 77.186 1.00 35.56 673 PRO A CA 1
ATOM 784 C C . PRO A 1 109 ? 10.235 0.398 77.145 1.00 40.87 673 PRO A C 1
ATOM 785 O O . PRO A 1 109 ? 10.886 -0.613 77.413 1.00 39.82 673 PRO A O 1
ATOM 789 N N . LYS A 1 110 ? 8.927 0.350 76.801 1.00 39.14 674 LYS A N 1
ATOM 790 C CA . LYS A 1 110 ? 8.191 -0.917 76.652 1.00 39.86 674 LYS A CA 1
ATOM 791 C C . LYS A 1 110 ? 8.496 -1.556 75.295 1.00 46.34 674 LYS A C 1
ATOM 792 O O . LYS A 1 110 ? 8.572 -2.781 75.204 1.00 46.97 674 LYS A O 1
ATOM 798 N N . CYS A 1 111 ? 8.655 -0.724 74.244 1.00 43.73 675 CYS A N 1
ATOM 799 C CA . CYS A 1 111 ? 8.906 -1.158 72.871 1.00 44.86 675 CYS A CA 1
ATOM 800 C C . CYS A 1 111 ? 10.401 -1.315 72.581 1.00 52.21 675 CYS A C 1
ATOM 801 O O . CYS A 1 111 ? 10.758 -2.100 71.700 1.00 54.37 675 CYS A O 1
ATOM 804 N N . TYR A 1 112 ? 11.261 -0.566 73.297 1.00 47.89 676 TYR A N 1
ATOM 805 C CA . TYR A 1 112 ? 12.719 -0.603 73.143 1.00 60.05 676 TYR A CA 1
ATOM 806 C C . TYR A 1 112 ? 13.368 -0.989 74.459 1.00 77.09 676 TYR A C 1
ATOM 807 O O . TYR A 1 112 ? 13.897 -2.087 74.556 1.00 59.26 676 TYR A O 1
ATOM 816 N N . MET B 1 2 ? -25.425 -7.793 70.344 1.00 80.42 0 MET B N 1
ATOM 817 C CA . MET B 1 2 ? -24.527 -7.995 71.474 1.00 79.67 0 MET B CA 1
ATOM 818 C C . MET B 1 2 ? -24.903 -9.286 72.213 1.00 81.30 0 MET B C 1
ATOM 819 O O . MET B 1 2 ? -23.995 -10.066 72.512 1.00 80.85 0 MET B O 1
ATOM 824 N N . ARG B 1 3 ? -26.214 -9.513 72.521 1.00 75.53 567 ARG B N 1
ATOM 825 C CA . ARG B 1 3 ? -26.686 -10.729 73.209 1.00 73.16 567 ARG B CA 1
ATOM 826 C C . ARG B 1 3 ? -26.415 -11.948 72.325 1.00 71.79 567 ARG B C 1
ATOM 827 O O . ARG B 1 3 ? -26.838 -11.973 71.165 1.00 72.39 567 ARG B O 1
ATOM 829 N N . ARG B 1 4 ? -25.646 -12.917 72.847 1.00 63.03 568 ARG B N 1
ATOM 830 C CA . ARG B 1 4 ? -25.247 -14.076 72.064 1.00 60.72 568 ARG B CA 1
ATOM 831 C C . ARG B 1 4 ? -25.958 -15.391 72.512 1.00 60.11 568 ARG B C 1
ATOM 832 O O . ARG B 1 4 ? -26.707 -15.408 73.490 1.00 58.94 568 ARG B O 1
ATOM 840 N N . VAL B 1 5 ? -25.742 -16.477 71.741 1.00 53.82 569 VAL B N 1
ATOM 841 C CA . VAL B 1 5 ? -26.359 -17.802 71.886 1.00 52.18 569 VAL B CA 1
ATOM 842 C C . VAL B 1 5 ? -25.269 -18.884 72.120 1.00 51.41 569 VAL B C 1
ATOM 843 O O . VAL B 1 5 ? -24.151 -18.725 71.631 1.00 50.36 569 VAL B O 1
ATOM 847 N N . ARG B 1 6 ? -25.610 -19.959 72.895 1.00 45.00 570 ARG B N 1
ATOM 848 C CA . ARG B 1 6 ? -24.789 -21.141 73.217 1.00 43.65 570 ARG B CA 1
ATOM 849 C C . ARG B 1 6 ? -24.261 -21.762 71.893 1.00 46.57 570 ARG B C 1
ATOM 850 O O . ARG B 1 6 ? -25.060 -22.029 70.988 1.00 47.63 570 ARG B O 1
ATOM 858 N N . CYS B 1 7 ? -22.923 -21.941 71.776 1.00 41.00 571 CYS B N 1
ATOM 859 C CA . CYS B 1 7 ? -22.262 -22.453 70.565 1.00 41.54 571 CYS B CA 1
ATOM 860 C C . CYS B 1 7 ? -22.471 -23.968 70.370 1.00 46.49 571 CYS B C 1
ATOM 861 O O . CYS B 1 7 ? -22.389 -24.441 69.237 1.00 46.85 571 CYS B O 1
ATOM 864 N N . ARG B 1 8 ? -22.708 -24.726 71.469 1.00 43.44 572 ARG B N 1
ATOM 865 C CA . ARG B 1 8 ? -22.935 -26.193 71.491 1.00 44.36 572 ARG B CA 1
ATOM 866 C C . ARG B 1 8 ? -21.662 -26.997 71.115 1.00 49.08 572 ARG B C 1
ATOM 867 O O . ARG B 1 8 ? -21.736 -28.222 71.006 1.00 49.84 572 ARG B O 1
ATOM 871 N N . LYS B 1 9 ? -20.500 -26.319 70.964 1.00 46.25 573 LYS B N 1
ATOM 872 C CA . LYS B 1 9 ? -19.233 -26.931 70.525 1.00 48.53 573 LYS B CA 1
ATOM 873 C C . LYS B 1 9 ? -18.110 -26.907 71.558 1.00 52.71 573 LYS B C 1
ATOM 874 O O . LYS B 1 9 ? -17.287 -27.824 71.554 1.00 55.72 573 LYS B O 1
ATOM 876 N N . CYS B 1 10 ? -18.019 -25.849 72.388 1.00 45.86 574 CYS B N 1
ATOM 877 C CA . CYS B 1 10 ? -16.931 -25.675 73.361 1.00 45.32 574 CYS B CA 1
ATOM 878 C C . CYS B 1 10 ? -16.957 -26.717 74.489 1.00 49.31 574 CYS B C 1
ATOM 879 O O . CYS B 1 10 ? -17.936 -27.446 74.645 1.00 48.10 574 CYS B O 1
ATOM 882 N N . LYS B 1 11 ? -15.851 -26.768 75.268 1.00 47.38 575 LYS B N 1
ATOM 883 C CA . LYS B 1 11 ? -15.621 -27.671 76.403 1.00 48.12 575 LYS B CA 1
ATOM 884 C C . LYS B 1 11 ? -16.749 -27.558 77.460 1.00 49.46 575 LYS B C 1
ATOM 885 O O . LYS B 1 11 ? -17.179 -28.572 77.992 1.00 50.52 575 LYS B O 1
ATOM 887 N N . ALA B 1 12 ? -17.230 -26.333 77.730 1.00 42.49 576 ALA B N 1
ATOM 888 C CA . ALA B 1 12 ? -18.336 -26.065 78.659 1.00 39.94 576 ALA B CA 1
ATOM 889 C C . ALA B 1 12 ? -19.684 -26.606 78.111 1.00 41.40 576 ALA B C 1
ATOM 890 O O . ALA B 1 12 ? -20.375 -27.312 78.839 1.00 39.97 576 ALA B O 1
ATOM 892 N N . CYS B 1 13 ? -20.029 -26.308 76.827 1.00 37.55 577 CYS B N 1
ATOM 893 C CA . CYS B 1 13 ? -21.272 -26.749 76.167 1.00 37.29 577 CYS B CA 1
ATOM 894 C C . CYS B 1 13 ? -21.399 -28.285 76.128 1.00 43.09 577 CYS B C 1
ATOM 895 O O . CYS B 1 13 ? -22.491 -28.810 76.361 1.00 41.70 577 CYS B O 1
ATOM 898 N N . VAL B 1 14 ? -20.290 -28.984 75.779 1.00 42.51 578 VAL B N 1
ATOM 899 C CA . VAL B 1 14 ? -20.226 -30.448 75.575 1.00 44.85 578 VAL B CA 1
ATOM 900 C C . VAL B 1 14 ? -20.094 -31.223 76.905 1.00 48.53 578 VAL B C 1
ATOM 901 O O . VAL B 1 14 ? -20.433 -32.410 76.950 1.00 49.41 578 VAL B O 1
ATOM 905 N N . GLN B 1 15 ? -19.606 -30.554 77.965 1.00 43.41 579 GLN B N 1
ATOM 906 C CA . GLN B 1 15 ? -19.455 -31.094 79.325 1.00 43.12 579 GLN B CA 1
ATOM 907 C C . GLN B 1 15 ? -20.821 -31.409 79.931 1.00 42.40 579 GLN B C 1
ATOM 908 O O . GLN B 1 15 ? -21.778 -30.686 79.664 1.00 38.70 579 GLN B O 1
ATOM 914 N N . GLY B 1 16 ? -20.891 -32.446 80.764 1.00 38.74 580 GLY B N 1
ATOM 915 C CA . GLY B 1 16 ? -22.112 -32.795 81.482 1.00 36.64 580 GLY B CA 1
ATOM 916 C C . GLY B 1 16 ? -22.324 -31.903 82.702 1.00 36.56 580 GLY B C 1
ATOM 917 O O . GLY B 1 16 ? -21.400 -31.213 83.152 1.00 36.43 580 GLY B O 1
ATOM 918 N N . GLU B 1 17 ? -23.549 -31.914 83.248 1.00 30.55 581 GLU B N 1
ATOM 919 C CA . GLU B 1 17 ? -23.905 -31.135 84.449 1.00 28.76 581 GLU B CA 1
ATOM 920 C C . GLU B 1 17 ? -23.136 -31.696 85.635 1.00 32.03 581 GLU B C 1
ATOM 921 O O . GLU B 1 17 ? -23.106 -32.919 85.819 1.00 32.22 581 GLU B O 1
ATOM 927 N N . CYS B 1 18 ? -22.445 -30.810 86.389 1.00 26.48 582 CYS B N 1
ATOM 928 C CA . CYS B 1 18 ? -21.563 -31.205 87.503 1.00 25.97 582 CYS B CA 1
ATOM 929 C C . CYS B 1 18 ? -22.336 -31.802 88.719 1.00 30.43 582 CYS B C 1
ATOM 930 O O . CYS B 1 18 ? -21.762 -32.589 89.473 1.00 31.04 582 CYS B O 1
ATOM 933 N N . GLY B 1 19 ? -23.593 -31.392 88.911 1.00 25.43 583 GLY B N 1
ATOM 934 C CA . GLY B 1 19 ? -24.441 -31.865 90.004 1.00 23.89 583 GLY B CA 1
ATOM 935 C C . GLY B 1 19 ? -24.173 -31.255 91.369 1.00 27.42 583 GLY B C 1
ATOM 936 O O . GLY B 1 19 ? -24.891 -31.558 92.328 1.00 25.95 583 GLY B O 1
ATOM 937 N N . VAL B 1 20 ? -23.149 -30.381 91.487 1.00 23.72 584 VAL B N 1
ATOM 938 C CA . VAL B 1 20 ? -22.754 -29.860 92.801 1.00 24.09 584 VAL B CA 1
ATOM 939 C C . VAL B 1 20 ? -22.763 -28.309 92.900 1.00 27.95 584 VAL B C 1
ATOM 940 O O . VAL B 1 20 ? -22.750 -27.804 94.015 1.00 28.15 584 VAL B O 1
ATOM 944 N N . CYS B 1 21 ? -22.828 -27.565 91.772 1.00 23.79 585 CYS B N 1
ATOM 945 C CA . CYS B 1 21 ? -22.892 -26.100 91.817 1.00 22.74 585 CYS B CA 1
ATOM 946 C C . CYS B 1 21 ? -24.303 -25.673 92.279 1.00 27.62 585 CYS B C 1
ATOM 947 O O . CYS B 1 21 ? -25.212 -26.507 92.327 1.00 27.47 585 CYS B O 1
ATOM 950 N N . HIS B 1 22 ? -24.478 -24.396 92.631 1.00 25.46 586 HIS B N 1
ATOM 951 C CA . HIS B 1 22 ? -25.755 -23.843 93.101 1.00 25.20 586 HIS B CA 1
ATOM 952 C C . HIS B 1 22 ? -26.901 -23.962 92.053 1.00 26.91 586 HIS B C 1
ATOM 953 O O . HIS B 1 22 ? -28.058 -24.135 92.437 1.00 27.14 586 HIS B O 1
ATOM 960 N N . TYR B 1 23 ? -26.585 -23.904 90.754 1.00 21.79 587 TYR B N 1
ATOM 961 C CA . TYR B 1 23 ? -27.596 -24.060 89.706 1.00 20.73 587 TYR B CA 1
ATOM 962 C C . TYR B 1 23 ? -28.026 -25.541 89.543 1.00 24.70 587 TYR B C 1
ATOM 963 O O . TYR B 1 23 ? -29.220 -25.810 89.445 1.00 23.85 587 TYR B O 1
ATOM 972 N N . CYS B 1 24 ? -27.072 -26.492 89.602 1.00 22.16 588 CYS B N 1
ATOM 973 C CA . CYS B 1 24 ? -27.368 -27.937 89.544 1.00 22.32 588 CYS B CA 1
ATOM 974 C C . CYS B 1 24 ? -28.188 -28.367 90.763 1.00 25.76 588 CYS B C 1
ATOM 975 O O . CYS B 1 24 ? -29.171 -29.074 90.606 1.00 24.30 588 CYS B O 1
ATOM 978 N N . ARG B 1 25 ? -27.797 -27.919 91.972 1.00 24.18 589 ARG B N 1
ATOM 979 C CA . ARG B 1 25 ? -28.491 -28.268 93.217 1.00 25.18 589 ARG B CA 1
ATOM 980 C C . ARG B 1 25 ? -29.963 -27.811 93.206 1.00 29.59 589 ARG B C 1
ATOM 981 O O . ARG B 1 25 ? -30.803 -28.435 93.859 1.00 29.26 589 ARG B O 1
ATOM 985 N N . ASP B 1 26 ? -30.272 -26.747 92.448 1.00 26.50 590 ASP B N 1
ATOM 986 C CA . ASP B 1 26 ? -31.629 -26.221 92.326 1.00 25.44 590 ASP B CA 1
ATOM 987 C C . ASP B 1 26 ? -32.477 -27.040 91.340 1.00 28.04 590 ASP B C 1
ATOM 988 O O . ASP B 1 26 ? -33.694 -27.026 91.463 1.00 29.16 590 ASP B O 1
ATOM 993 N N . MET B 1 27 ? -31.856 -27.793 90.416 1.00 23.84 591 MET B N 1
ATOM 994 C CA . MET B 1 27 ? -32.585 -28.587 89.410 1.00 23.18 591 MET B CA 1
ATOM 995 C C . MET B 1 27 ? -33.390 -29.718 90.047 1.00 27.30 591 MET B C 1
ATOM 996 O O . MET B 1 27 ? -32.970 -30.293 91.046 1.00 26.44 591 MET B O 1
ATOM 1001 N N . LYS B 1 28 ? -34.558 -30.021 89.462 1.00 25.74 592 LYS B N 1
ATOM 1002 C CA . LYS B 1 28 ? -35.453 -31.101 89.903 1.00 26.78 592 LYS B CA 1
ATOM 1003 C C . LYS B 1 28 ? -34.756 -32.472 89.833 1.00 31.86 592 LYS B C 1
ATOM 1004 O O . LYS B 1 28 ? -34.963 -33.295 90.722 1.00 34.13 592 LYS B O 1
ATOM 1010 N N . LYS B 1 29 ? -33.908 -32.705 88.804 1.00 26.77 593 LYS B N 1
ATOM 1011 C CA . LYS B 1 29 ? -33.185 -33.973 88.620 1.00 26.75 593 LYS B CA 1
ATOM 1012 C C . LYS B 1 29 ? -32.168 -34.230 89.767 1.00 29.48 593 LYS B C 1
ATOM 1013 O O . LYS B 1 29 ? -31.776 -35.378 89.990 1.00 29.51 593 LYS B O 1
ATOM 1019 N N . PHE B 1 30 ? -31.773 -33.167 90.490 1.00 24.29 594 PHE B N 1
ATOM 1020 C CA . PHE B 1 30 ? -30.838 -33.256 91.620 1.00 23.42 594 PHE B CA 1
ATOM 1021 C C . PHE B 1 30 ? -31.567 -33.028 92.952 1.00 29.17 594 PHE B C 1
ATOM 1022 O O . PHE B 1 30 ? -30.925 -32.890 93.988 1.00 29.46 594 PHE B O 1
ATOM 1030 N N . GLY B 1 31 ? -32.900 -33.068 92.913 1.00 27.84 595 GLY B N 1
ATOM 1031 C CA . GLY B 1 31 ? -33.754 -32.938 94.090 1.00 28.21 595 GLY B CA 1
ATOM 1032 C C . GLY B 1 31 ? -34.094 -31.545 94.563 1.00 34.28 595 GLY B C 1
ATOM 1033 O O . GLY B 1 31 ? -34.641 -31.402 95.654 1.00 34.90 595 GLY B O 1
ATOM 1034 N N . GLY B 1 32 ? -33.799 -30.528 93.750 1.00 31.42 596 GLY B N 1
ATOM 1035 C CA . GLY B 1 32 ? -34.079 -29.130 94.084 1.00 30.36 596 GLY B CA 1
ATOM 1036 C C . GLY B 1 32 ? -35.461 -28.646 93.660 1.00 34.48 596 GLY B C 1
ATOM 1037 O O . GLY B 1 32 ? -36.222 -29.401 93.040 1.00 33.20 596 GLY B O 1
ATOM 1038 N N . PRO B 1 33 ? -35.826 -27.383 93.987 1.00 32.88 597 PRO B N 1
ATOM 1039 C CA . PRO B 1 33 ? -37.182 -26.888 93.649 1.00 33.62 597 PRO B CA 1
ATOM 1040 C C . PRO B 1 33 ? -37.420 -26.615 92.163 1.00 36.36 597 PRO B C 1
ATOM 1041 O O . PRO B 1 33 ? -38.565 -26.595 91.728 1.00 36.99 597 PRO B O 1
ATOM 1045 N N . GLY B 1 34 ? -36.352 -26.346 91.419 1.00 30.81 598 GLY B N 1
ATOM 1046 C CA . GLY B 1 34 ? -36.427 -26.077 89.987 1.00 30.55 598 GLY B CA 1
ATOM 1047 C C . GLY B 1 34 ? -36.932 -24.703 89.585 1.00 32.70 598 GLY B C 1
ATOM 1048 O O . GLY B 1 34 ? -37.409 -24.534 88.462 1.00 31.30 598 GLY B O 1
ATOM 1049 N N . ARG B 1 35 ? -36.799 -23.699 90.457 1.00 30.14 599 ARG B N 1
ATOM 1050 C CA . ARG B 1 35 ? -37.293 -22.348 90.127 1.00 31.51 599 ARG B CA 1
ATOM 1051 C C . ARG B 1 35 ? -36.288 -21.480 89.350 1.00 34.53 599 ARG B C 1
ATOM 1052 O O . ARG B 1 35 ? -36.720 -20.646 88.547 1.00 36.20 599 ARG B O 1
ATOM 1056 N N . MET B 1 36 ? -34.968 -21.661 89.560 1.00 28.73 600 MET B N 1
ATOM 1057 C CA . MET B 1 36 ? -33.945 -20.815 88.888 1.00 27.39 600 MET B CA 1
ATOM 1058 C C . MET B 1 36 ? -33.901 -21.012 87.369 1.00 32.10 600 MET B C 1
ATOM 1059 O O . MET B 1 36 ? -33.729 -20.025 86.642 1.00 33.08 600 MET B O 1
ATOM 1064 N N . LYS B 1 37 ? -34.011 -22.289 86.892 1.00 26.71 601 LYS B N 1
ATOM 1065 C CA . LYS B 1 37 ? -34.013 -22.658 85.472 1.00 26.63 601 LYS B CA 1
ATOM 1066 C C . LYS B 1 37 ? -32.717 -22.231 84.744 1.00 29.24 601 LYS B C 1
ATOM 1067 O O . LYS B 1 37 ? -32.737 -22.007 83.541 1.00 29.29 601 LYS B O 1
ATOM 1073 N N . GLN B 1 38 ? -31.595 -22.140 85.455 1.00 25.09 602 GLN B N 1
ATOM 1074 C CA . GLN B 1 38 ? -30.336 -21.748 84.820 1.00 23.59 602 GLN B CA 1
ATOM 1075 C C . GLN B 1 38 ? -29.465 -22.961 84.601 1.00 27.61 602 GLN B C 1
ATOM 1076 O O . GLN B 1 38 ? -29.566 -23.949 85.339 1.00 25.93 602 GLN B O 1
ATOM 1082 N N . SER B 1 39 ? -28.562 -22.862 83.619 1.00 26.10 603 SER B N 1
ATOM 1083 C CA . SER B 1 39 ? -27.628 -23.938 83.296 1.00 26.06 603 SER B CA 1
ATOM 1084 C C . SER B 1 39 ? -26.582 -24.091 84.397 1.00 27.00 603 SER B C 1
ATOM 1085 O O . SER B 1 39 ? -26.268 -23.128 85.102 1.00 25.23 603 SER B O 1
ATOM 1088 N N . CYS B 1 40 ? -25.995 -25.297 84.483 1.00 24.17 604 CYS B N 1
ATOM 1089 C CA . CYS B 1 40 ? -24.857 -25.618 85.345 1.00 22.28 604 CYS B CA 1
ATOM 1090 C C . CYS B 1 40 ? -23.792 -24.500 85.166 1.00 27.67 604 CYS B C 1
ATOM 1091 O O . CYS B 1 40 ? -23.537 -24.082 84.031 1.00 26.14 604 CYS B O 1
ATOM 1094 N N . VAL B 1 41 ? -23.191 -24.021 86.275 1.00 25.27 605 VAL B N 1
ATOM 1095 C CA . VAL B 1 41 ? -22.164 -22.975 86.257 1.00 26.05 605 VAL B CA 1
ATOM 1096 C C . VAL B 1 41 ? -21.025 -23.410 85.327 1.00 31.86 605 VAL B C 1
ATOM 1097 O O . VAL B 1 41 ? -20.481 -22.575 84.612 1.00 31.38 605 VAL B O 1
ATOM 1101 N N . LEU B 1 42 ? -20.680 -24.709 85.321 1.00 29.46 606 LEU B N 1
ATOM 1102 C CA . LEU B 1 42 ? -19.577 -25.238 84.488 1.00 31.30 606 LEU B CA 1
ATOM 1103 C C . LEU B 1 42 ? -19.941 -25.377 82.992 1.00 32.28 606 LEU B C 1
ATOM 1104 O O . LEU B 1 42 ? -19.048 -25.646 82.199 1.00 32.83 606 LEU B O 1
ATOM 1109 N N . ARG B 1 43 ? -21.225 -25.187 82.609 1.00 26.63 607 ARG B N 1
ATOM 1110 C CA . ARG B 1 43 ? -21.681 -25.309 81.222 1.00 26.48 607 ARG B CA 1
ATOM 1111 C C . ARG B 1 43 ? -21.928 -23.938 80.549 1.00 31.41 607 ARG B C 1
ATOM 1112 O O . ARG B 1 43 ? -22.523 -23.885 79.460 1.00 31.46 607 ARG B O 1
ATOM 1120 N N . GLN 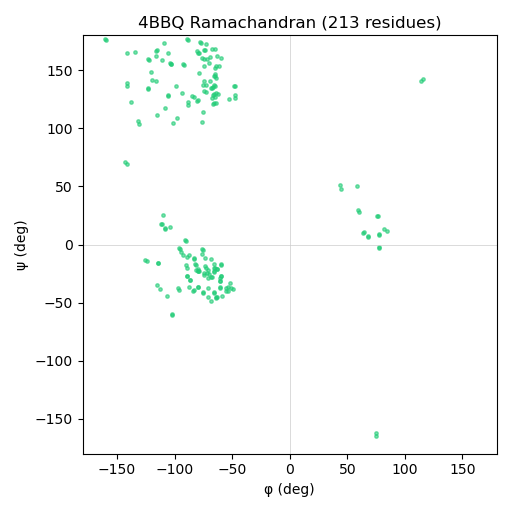B 1 44 ? -21.418 -22.853 81.152 1.00 27.64 608 GLN B N 1
ATOM 1121 C CA . GLN B 1 44 ? -21.570 -21.498 80.611 1.00 28.82 608 GLN B CA 1
ATOM 1122 C C . GLN B 1 44 ? -20.604 -21.368 79.437 1.00 35.71 608 GLN B C 1
ATOM 1123 O O . GLN B 1 44 ? -19.387 -21.498 79.609 1.00 36.69 608 GLN B O 1
ATOM 1129 N N . CYS B 1 45 ? -21.180 -21.214 78.231 1.00 33.69 609 CYS B N 1
ATOM 1130 C CA . CYS B 1 45 ? -20.478 -21.188 76.941 1.00 34.14 609 CYS B CA 1
ATOM 1131 C C . CYS B 1 45 ? -19.243 -20.268 76.954 1.00 40.60 609 CYS B C 1
ATOM 1132 O O . CYS B 1 45 ? -19.326 -19.106 77.336 1.00 39.08 609 CYS B O 1
ATOM 1135 N N . LEU B 1 46 ? -18.100 -20.833 76.563 1.00 42.50 610 LEU B N 1
ATOM 1136 C CA . LEU B 1 46 ? -16.797 -20.164 76.500 1.00 44.67 610 LEU B CA 1
ATOM 1137 C C . LEU B 1 46 ? -16.644 -19.292 75.235 1.00 49.98 610 LEU B C 1
ATOM 1138 O O . LEU B 1 46 ? -15.784 -18.402 75.198 1.00 50.96 610 LEU B O 1
ATOM 1143 N N . ALA B 1 47 ? -17.433 -19.601 74.184 1.00 45.51 611 ALA B N 1
ATOM 1144 C CA . ALA B 1 47 ? -17.383 -18.915 72.894 1.00 44.92 611 ALA B CA 1
ATOM 1145 C C . ALA B 1 47 ? -18.798 -18.745 72.320 1.00 46.28 611 ALA B C 1
ATOM 1146 O O . ALA B 1 47 ? -19.146 -19.424 71.359 1.00 47.10 611 ALA B O 1
ATOM 1148 N N . PRO B 1 48 ? -19.664 -17.895 72.922 1.00 41.23 612 PRO B N 1
ATOM 1149 C CA . PRO B 1 48 ? -21.030 -17.748 72.388 1.00 40.92 612 PRO B CA 1
ATOM 1150 C C . PRO B 1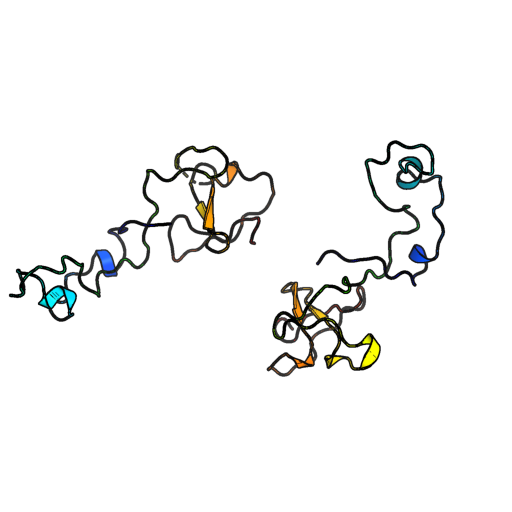 48 ? -21.051 -17.129 70.977 1.00 46.72 612 PRO B C 1
ATOM 1151 O O . PRO B 1 48 ? -20.158 -16.359 70.634 1.00 45.74 612 PRO B O 1
ATOM 1155 N N . ARG B 1 49 ? -22.075 -17.447 70.169 1.00 45.10 613 ARG B N 1
ATOM 1156 C CA . ARG B 1 49 ? -22.169 -16.960 68.796 1.00 46.61 613 ARG B CA 1
ATOM 1157 C C . ARG B 1 49 ? -23.310 -15.945 68.582 1.00 52.08 613 ARG B C 1
ATOM 1158 O O . ARG B 1 49 ? -24.257 -15.915 69.367 1.00 51.48 613 ARG B O 1
ATOM 1166 N N . LEU B 1 50 ? -23.215 -15.125 67.500 1.00 49.73 614 LEU B N 1
ATOM 1167 C CA . LEU B 1 50 ? -24.228 -14.121 67.161 1.00 50.18 614 LEU B CA 1
ATOM 1168 C C . LEU B 1 50 ? -25.486 -14.803 66.609 1.00 56.31 614 LEU B C 1
ATOM 1169 O O . LEU B 1 50 ? -25.353 -15.704 65.773 1.00 56.64 614 LEU B O 1
ATOM 1174 N N . PRO B 1 51 ? -26.711 -14.381 67.016 1.00 54.31 615 PRO B N 1
ATOM 1175 C CA . PRO B 1 51 ? -27.927 -14.979 66.426 1.00 55.56 615 PRO B CA 1
ATOM 1176 C C . PRO B 1 51 ? -28.026 -14.680 64.921 1.00 61.32 615 PRO B C 1
ATOM 1177 O O . PRO B 1 51 ? -27.485 -13.669 64.461 1.00 59.06 615 PRO B O 1
ATOM 1181 N N . HIS B 1 52 ? -28.717 -15.545 64.156 1.00 61.76 616 HIS B N 1
ATOM 1182 C CA . HIS B 1 52 ? -28.851 -15.383 62.696 1.00 64.57 616 HIS B CA 1
ATOM 1183 C C . HIS B 1 52 ? -29.720 -14.168 62.289 1.00 69.02 616 HIS B C 1
ATOM 1184 O O . HIS B 1 52 ? -29.710 -13.788 61.119 1.00 70.28 616 HIS B O 1
ATOM 1191 N N . SER B 1 53 ? -30.456 -13.563 63.245 1.00 65.21 617 SER B N 1
ATOM 1192 C CA . SER B 1 53 ? -31.348 -12.406 63.037 1.00 66.15 617 SER B CA 1
ATOM 1193 C C . SER B 1 53 ? -30.603 -11.049 63.068 1.00 67.77 617 SER B C 1
ATOM 1194 O O . SER B 1 53 ? -31.180 -10.016 62.712 1.00 68.57 617 SER B O 1
ATOM 1197 N N . VAL B 1 54 ? -29.333 -11.064 63.501 1.00 61.45 618 VAL B N 1
ATOM 1198 C CA . VAL B 1 54 ? -28.464 -9.891 63.612 1.00 59.72 618 VAL B CA 1
ATOM 1199 C C . VAL B 1 54 ? -28.185 -9.323 62.202 1.00 63.73 618 VAL B C 1
ATOM 1200 O O . VAL B 1 54 ? -28.000 -10.093 61.254 1.00 63.72 618 VAL B O 1
ATOM 1204 N N . THR B 1 55 ? -28.231 -7.981 62.065 1.00 60.64 619 THR B N 1
ATOM 1205 C CA . THR B 1 55 ? -28.016 -7.307 60.779 1.00 62.18 619 THR B CA 1
ATOM 1206 C C . THR B 1 55 ? -26.844 -6.304 60.826 1.00 65.53 619 THR B C 1
ATOM 1207 O O . THR B 1 55 ? -26.478 -5.815 61.896 1.00 63.30 619 THR B O 1
ATOM 1211 N N . CYS B 1 56 ? -26.292 -5.986 59.637 1.00 64.13 620 CYS B N 1
ATOM 1212 C CA . CYS B 1 56 ? -25.204 -5.033 59.411 1.00 63.84 620 CYS B CA 1
ATOM 1213 C C . CYS B 1 56 ? -25.679 -3.604 59.709 1.00 69.29 620 CYS B C 1
ATOM 1214 O O . CYS B 1 56 ? -26.763 -3.214 59.274 1.00 70.19 620 CYS B O 1
ATOM 1217 N N . SER B 1 57 ? -24.856 -2.825 60.437 1.00 65.70 621 SER B N 1
ATOM 1218 C CA . SER B 1 57 ? -25.141 -1.429 60.812 1.00 66.85 621 SER B CA 1
ATOM 1219 C C . SER B 1 57 ? -25.200 -0.478 59.600 1.00 72.79 621 SER B C 1
ATOM 1220 O O . SER B 1 57 ? -25.818 0.585 59.694 1.00 74.18 621 SER B O 1
ATOM 1223 N N . LEU B 1 58 ? -24.545 -0.850 58.483 1.00 68.70 622 LEU B N 1
ATOM 1224 C CA . LEU B 1 58 ? -24.450 -0.013 57.293 1.00 69.90 622 LEU B CA 1
ATOM 1225 C C . LEU B 1 58 ? -25.500 -0.328 56.218 1.00 75.26 622 LEU B C 1
ATOM 1226 O O . LEU B 1 58 ? -25.993 0.611 55.588 1.00 76.68 622 LEU B O 1
ATOM 1231 N N . CYS B 1 59 ? -25.824 -1.616 55.982 1.00 71.21 623 CYS B N 1
ATOM 1232 C CA . CYS B 1 59 ? -26.774 -1.973 54.923 1.00 72.68 623 CYS B CA 1
ATOM 1233 C C . CYS B 1 59 ? -28.084 -2.599 55.458 1.00 76.54 623 CYS B C 1
ATOM 1234 O O . CYS B 1 59 ? -29.066 -2.663 54.717 1.00 78.48 623 CYS B O 1
ATOM 1237 N N . GLY B 1 60 ? -28.093 -3.038 56.713 1.00 71.17 624 GLY B N 1
ATOM 1238 C CA . GLY B 1 60 ? -29.272 -3.643 57.330 1.00 71.64 624 GLY B CA 1
ATOM 1239 C C . GLY B 1 60 ? -29.551 -5.085 56.942 1.00 76.44 624 GLY B C 1
ATOM 1240 O O . GLY B 1 60 ? -30.608 -5.620 57.296 1.00 76.97 624 GLY B O 1
ATOM 1241 N N . GLU B 1 61 ? -28.612 -5.733 56.218 1.00 73.02 625 GLU B N 1
ATOM 1242 C CA . GLU B 1 61 ? -28.738 -7.129 55.792 1.00 73.80 625 GLU B CA 1
ATOM 1243 C C . GLU B 1 61 ? -28.083 -8.080 56.803 1.00 77.47 625 GLU B C 1
ATOM 1244 O O . GLU B 1 61 ? -27.171 -7.690 57.538 1.00 75.34 625 GLU B O 1
ATOM 1246 N N . VAL B 1 62 ? -28.547 -9.335 56.816 1.00 75.44 626 VAL B N 1
ATOM 1247 C CA . VAL B 1 62 ? -28.066 -10.421 57.673 1.00 73.66 626 VAL B CA 1
ATOM 1248 C C . VAL B 1 62 ? -26.731 -11.000 57.130 1.00 77.90 626 VAL B C 1
ATOM 1249 O O . VAL B 1 62 ? -26.289 -10.621 56.044 1.00 77.62 626 VAL B O 1
ATOM 1253 N N . ASP B 1 63 ? -26.109 -11.931 57.893 1.00 74.97 627 ASP B N 1
ATOM 1254 C CA . ASP B 1 63 ? -24.891 -12.666 57.527 1.00 74.99 627 ASP B CA 1
ATOM 1255 C C . ASP B 1 63 ? -25.238 -13.585 56.346 1.00 81.60 627 ASP B C 1
ATOM 1256 O O . ASP B 1 63 ? -26.158 -14.401 56.450 1.00 81.89 627 ASP B O 1
ATOM 1261 N N . GLN B 1 64 ? -24.548 -13.406 55.210 1.00 80.03 628 GLN B N 1
ATOM 1262 C CA . GLN B 1 64 ? -24.818 -14.165 53.985 1.00 83.10 628 GLN B CA 1
ATOM 1263 C C . GLN B 1 64 ? -23.681 -15.160 53.624 1.00 88.76 628 GLN B C 1
ATOM 1264 O O . GLN B 1 64 ? -23.634 -15.650 52.490 1.00 90.81 628 GLN B O 1
ATOM 1266 N N . ASN B 1 65 ? -22.807 -15.493 54.598 1.00 84.00 629 ASN B N 1
ATOM 1267 C CA . ASN B 1 65 ? -21.688 -16.422 54.412 1.00 110.52 629 ASN B CA 1
ATOM 1268 C C . ASN B 1 65 ? -22.176 -17.874 54.307 1.00 144.56 629 ASN B C 1
ATOM 1269 O O . ASN B 1 65 ? -21.527 -18.704 53.675 1.00 110.05 629 ASN B O 1
ATOM 1271 N N . PHE B 1 71 ? -15.716 -14.287 53.478 1.00 85.66 635 PHE B N 1
ATOM 1272 C CA . PHE B 1 71 ? -15.428 -13.500 54.675 1.00 83.26 635 PHE B CA 1
ATOM 1273 C C . PHE B 1 71 ? -16.054 -12.107 54.595 1.00 85.50 635 PHE B C 1
ATOM 1274 O O . PHE B 1 71 ? -16.480 -11.594 55.625 1.00 84.62 635 PHE B O 1
ATOM 1282 N N . GLU B 1 72 ? -16.088 -11.486 53.401 1.00 81.38 636 GLU B N 1
ATOM 1283 C CA . GLU B 1 72 ? -16.641 -10.139 53.221 1.00 79.83 636 GLU B CA 1
ATOM 1284 C C . GLU B 1 72 ? -18.179 -10.111 53.359 1.00 82.00 636 GLU B C 1
ATOM 1285 O O . GLU B 1 72 ? -18.736 -9.044 53.633 1.00 80.62 636 GLU B O 1
ATOM 1287 N N . LYS B 1 73 ? -18.859 -11.267 53.174 1.00 78.16 637 LYS B N 1
ATOM 1288 C CA . LYS B 1 73 ? -20.321 -11.398 53.286 1.00 77.27 637 LYS B CA 1
ATOM 1289 C C . LYS B 1 73 ? -20.725 -11.858 54.714 1.00 75.61 637 LYS B C 1
ATOM 1290 O O . LYS B 1 73 ? -21.909 -11.900 55.053 1.00 74.44 637 LYS B O 1
ATOM 1292 N N . LYS B 1 74 ? -19.720 -12.180 55.539 1.00 68.81 638 LYS B N 1
ATOM 1293 C CA . LYS B 1 74 ? -19.839 -12.613 56.934 1.00 65.99 638 LYS B CA 1
ATOM 1294 C C . LYS B 1 74 ? -20.084 -11.398 57.846 1.00 65.68 638 LYS B C 1
ATOM 1295 O O . LYS B 1 74 ? -19.612 -10.304 57.539 1.00 65.83 638 LYS B O 1
ATOM 1301 N N . LEU B 1 75 ? -20.832 -11.572 58.944 1.00 58.52 639 LEU B N 1
ATOM 1302 C CA . LEU B 1 75 ? -21.046 -10.481 59.895 1.00 55.91 639 LEU B CA 1
ATOM 1303 C C . LEU B 1 75 ? -19.996 -10.568 60.998 1.00 55.59 639 LEU B C 1
ATOM 1304 O O . LEU B 1 75 ? -19.763 -11.645 61.550 1.00 55.09 639 LEU B O 1
ATOM 1309 N N . MET B 1 76 ? -19.333 -9.443 61.279 1.00 48.65 640 MET B N 1
ATOM 1310 C CA . MET B 1 76 ? -18.270 -9.354 62.279 1.00 46.27 640 MET B CA 1
ATOM 1311 C C . MET B 1 76 ? -18.601 -8.292 63.314 1.00 47.53 640 MET B C 1
ATOM 1312 O O . MET B 1 76 ? -19.009 -7.192 62.943 1.00 47.97 640 MET B O 1
ATOM 1317 N N . GLU B 1 77 ? -18.422 -8.610 64.603 1.00 41.99 641 GLU B N 1
ATOM 1318 C CA . GLU B 1 77 ? -18.687 -7.674 65.695 1.00 41.32 641 GLU B CA 1
ATOM 1319 C C . GLU B 1 77 ? -17.375 -7.159 66.278 1.00 44.38 641 GLU B C 1
ATOM 1320 O O . GLU B 1 77 ? -16.498 -7.960 66.614 1.00 43.09 641 GLU B O 1
ATOM 1326 N N . CYS B 1 78 ? -17.241 -5.830 66.400 1.00 42.16 642 CYS B N 1
ATOM 1327 C CA . CYS B 1 78 ? -16.027 -5.239 66.954 1.00 43.49 642 CYS B CA 1
ATOM 1328 C C . CYS B 1 78 ? -16.052 -5.318 68.490 1.00 52.47 642 CYS B C 1
ATOM 1329 O O . CYS B 1 78 ? -16.988 -4.821 69.127 1.00 52.00 642 CYS B O 1
ATOM 1332 N N . CYS B 1 79 ? -15.009 -5.934 69.078 1.00 51.91 643 CYS B N 1
ATOM 1333 C CA . CYS B 1 79 ? -14.900 -6.077 70.531 1.00 53.46 643 CYS B CA 1
ATOM 1334 C C . CYS B 1 79 ? -14.493 -4.741 71.198 1.00 59.43 643 CYS B C 1
ATOM 1335 O O . CYS B 1 79 ? -14.482 -4.659 72.426 1.00 59.90 643 CYS B O 1
ATOM 1338 N N . ILE B 1 80 ? -14.205 -3.694 70.391 1.00 57.05 644 ILE B N 1
ATOM 1339 C CA . ILE B 1 80 ? -13.839 -2.370 70.887 1.00 58.71 644 ILE B CA 1
ATOM 1340 C C . ILE B 1 80 ? -15.045 -1.419 70.785 1.00 63.36 644 ILE B C 1
ATOM 1341 O O . ILE B 1 80 ? -15.489 -0.921 71.822 1.00 63.90 644 ILE B O 1
ATOM 1343 N N . CYS B 1 81 ? -15.581 -1.178 69.565 1.00 59.69 645 CYS B N 1
ATOM 1344 C CA . CYS B 1 81 ? -16.687 -0.232 69.366 1.00 60.88 645 CYS B CA 1
ATOM 1345 C C . CYS B 1 81 ? -18.088 -0.890 69.337 1.00 63.49 645 CYS B C 1
ATOM 1346 O O . CYS B 1 81 ? -19.077 -0.159 69.235 1.00 65.45 645 CYS B O 1
ATOM 1349 N N . ASN B 1 82 ? -18.177 -2.238 69.421 1.00 56.79 646 ASN B N 1
ATOM 1350 C CA . ASN B 1 82 ? -19.427 -3.026 69.418 1.00 54.75 646 ASN B CA 1
ATOM 1351 C C . ASN B 1 82 ? -20.237 -2.921 68.090 1.00 55.59 646 ASN B C 1
ATOM 1352 O O . ASN B 1 82 ? -21.363 -3.415 68.032 1.00 55.60 646 ASN B O 1
ATOM 1357 N N . GLU B 1 83 ? -19.663 -2.349 67.028 1.00 49.25 647 GLU B N 1
ATOM 1358 C CA . GLU B 1 83 ? -20.355 -2.264 65.744 1.00 48.34 647 GLU B CA 1
ATOM 1359 C C . GLU B 1 83 ? -20.369 -3.637 65.034 1.00 50.21 647 GLU B C 1
ATOM 1360 O O . GLU B 1 83 ? -19.371 -4.361 65.077 1.00 47.96 647 GLU B O 1
ATOM 1366 N N . ILE B 1 84 ? -21.524 -4.009 64.438 1.00 47.80 648 ILE B N 1
ATOM 1367 C CA . ILE B 1 84 ? -21.700 -5.254 63.678 1.00 47.91 648 ILE B CA 1
ATOM 1368 C C . ILE B 1 84 ? -21.803 -4.872 62.202 1.00 53.87 648 ILE B C 1
ATOM 1369 O O . ILE B 1 84 ? -22.713 -4.137 61.830 1.00 54.94 648 ILE B O 1
ATOM 1374 N N . VAL B 1 85 ? -20.844 -5.334 61.376 1.00 51.08 649 VAL B N 1
ATOM 1375 C CA . VAL B 1 85 ? -20.789 -5.036 59.937 1.00 52.00 649 VAL B CA 1
ATOM 1376 C C . VAL B 1 85 ? -20.329 -6.237 59.111 1.00 56.38 649 VAL B C 1
ATOM 1377 O O . VAL B 1 85 ? -19.741 -7.191 59.638 1.00 55.23 649 VAL B O 1
ATOM 1381 N N . HIS B 1 86 ? -20.558 -6.141 57.789 1.00 54.03 650 HIS B N 1
ATOM 1382 C CA . HIS B 1 86 ? -19.977 -7.008 56.773 1.00 54.43 650 HIS B CA 1
ATOM 1383 C C . HIS B 1 86 ? -18.613 -6.381 56.461 1.00 57.59 650 HIS B C 1
ATOM 1384 O O . HIS B 1 86 ? -18.615 -5.176 56.163 1.00 57.14 650 HIS B O 1
ATOM 1391 N N . PRO B 1 87 ? -17.455 -7.095 56.494 1.00 54.10 651 PRO B N 1
ATOM 1392 C CA . PRO B 1 87 ? -16.172 -6.439 56.139 1.00 54.77 651 PRO B CA 1
ATOM 1393 C C . PRO B 1 87 ? -16.236 -5.688 54.793 1.00 61.98 651 PRO B C 1
ATOM 1394 O O . PRO B 1 87 ? -15.720 -4.581 54.695 1.00 62.30 651 PRO B O 1
ATOM 1398 N N . GLY B 1 88 ? -16.953 -6.251 53.817 1.00 60.95 652 GLY B N 1
ATOM 1399 C CA . GLY B 1 88 ? -17.178 -5.677 52.491 1.00 62.34 652 GLY B CA 1
ATOM 1400 C C . GLY B 1 88 ? -17.945 -4.367 52.459 1.00 68.36 652 GLY B C 1
ATOM 1401 O O . GLY B 1 88 ? -17.838 -3.634 51.477 1.00 69.64 652 GLY B O 1
ATOM 1402 N N . CYS B 1 89 ? -18.720 -4.046 53.517 1.00 65.32 653 CYS B N 1
ATOM 1403 C CA . CYS B 1 89 ? -19.480 -2.790 53.589 1.00 66.00 653 CYS B CA 1
ATOM 1404 C C . CYS B 1 89 ? -18.594 -1.606 54.052 1.00 68.88 653 CYS B C 1
ATOM 1405 O O . CYS B 1 89 ? -18.975 -0.445 53.858 1.00 68.74 653 CYS B O 1
ATOM 1408 N N . LEU B 1 90 ? -17.419 -1.899 54.654 1.00 64.19 654 LEU B N 1
ATOM 1409 C CA . LEU B 1 90 ? -16.490 -0.877 55.140 1.00 63.32 654 LEU B CA 1
ATOM 1410 C C . LEU B 1 90 ? -15.766 -0.216 53.960 1.00 68.01 654 LEU B C 1
ATOM 1411 O O . LEU B 1 90 ? -15.294 -0.907 53.053 1.00 67.22 654 LEU B O 1
ATOM 1416 N N . GLN B 1 91 ? -15.722 1.129 53.954 1.00 65.66 655 GLN B N 1
ATOM 1417 C CA . GLN B 1 91 ? -15.145 1.919 52.858 1.00 66.11 655 GLN B CA 1
ATOM 1418 C C . GLN B 1 91 ? -13.638 2.219 53.010 1.00 68.51 655 GLN B C 1
ATOM 1419 O O . GLN B 1 91 ? -13.091 2.916 52.158 1.00 70.43 655 GLN B O 1
ATOM 1421 N N . MET B 1 92 ? -12.962 1.700 54.052 1.00 62.39 656 MET B N 1
ATOM 1422 C CA . MET B 1 92 ? -11.525 1.937 54.214 1.00 61.23 656 MET B CA 1
ATOM 1423 C C . MET B 1 92 ? -10.728 0.616 54.111 1.00 61.45 656 MET B C 1
ATOM 1424 O O . MET B 1 92 ? -11.308 -0.471 54.122 1.00 61.23 656 MET B O 1
ATOM 1429 N N . ASP B 1 93 ? -9.401 0.738 53.965 1.00 54.91 657 ASP B N 1
ATOM 1430 C CA . ASP B 1 93 ? -8.460 -0.376 53.894 1.00 53.14 657 ASP B CA 1
ATOM 1431 C C . ASP B 1 93 ? -8.141 -0.885 55.306 1.00 56.55 657 ASP B C 1
ATOM 1432 O O . ASP B 1 93 ? -8.467 -0.224 56.297 1.00 56.12 657 ASP B O 1
ATOM 1437 N N . GLY B 1 94 ? -7.524 -2.058 55.385 1.00 52.65 658 GLY B N 1
ATOM 1438 C CA . GLY B 1 94 ? -7.183 -2.680 56.658 1.00 52.11 658 GLY B CA 1
ATOM 1439 C C . GLY B 1 94 ? -7.944 -3.964 56.895 1.00 55.21 658 GLY B C 1
ATOM 1440 O O . GLY B 1 94 ? -9.134 -4.064 56.569 1.00 52.83 658 GLY B O 1
ATOM 1441 N N . GLU B 1 95 ? -7.244 -4.957 57.462 1.00 53.96 659 GLU B N 1
ATOM 1442 C CA . GLU B 1 95 ? -7.781 -6.284 57.772 1.00 53.87 659 GLU B CA 1
ATOM 1443 C C . GLU B 1 95 ? -8.383 -6.359 59.175 1.00 57.62 659 GLU B C 1
ATOM 1444 O O . GLU B 1 95 ? -9.113 -7.306 59.469 1.00 56.61 659 GLU B O 1
ATOM 1446 N N . GLY B 1 96 ? -8.040 -5.405 60.039 1.00 55.28 660 GLY B N 1
ATOM 1447 C CA . GLY B 1 96 ? -8.466 -5.425 61.433 1.00 55.34 660 GLY B CA 1
ATOM 1448 C C . GLY B 1 96 ? -7.671 -6.459 62.210 1.00 62.06 660 GLY B C 1
ATOM 1449 O O . GLY B 1 96 ? -6.614 -6.900 61.746 1.00 63.25 660 GLY B O 1
ATOM 1450 N N . LEU B 1 97 ? -8.161 -6.869 63.389 1.00 59.22 661 LEU B N 1
ATOM 1451 C CA . LEU B 1 97 ? -7.469 -7.869 64.211 1.00 60.16 661 LEU B CA 1
ATOM 1452 C C . LEU B 1 97 ? -8.457 -8.949 64.649 1.00 64.82 661 LEU B C 1
ATOM 1453 O O . LEU B 1 97 ? -9.265 -8.719 65.548 1.00 63.31 661 LEU B O 1
ATOM 1458 N N . LEU B 1 98 ? -8.390 -10.123 63.996 1.00 63.81 662 LEU B N 1
ATOM 1459 C CA . LEU B 1 98 ? -9.297 -11.236 64.236 1.00 64.53 662 LEU B CA 1
ATOM 1460 C C . LEU B 1 98 ? -9.129 -11.823 65.635 1.00 71.31 662 LEU B C 1
ATOM 1461 O O . LEU B 1 98 ? -8.006 -12.109 66.059 1.00 72.00 662 LEU B O 1
ATOM 1464 N N . ASN B 1 99 ? -10.256 -11.973 66.355 1.00 68.85 663 ASN B N 1
ATOM 1465 C CA . ASN B 1 99 ? -10.279 -12.573 67.682 1.00 69.51 663 ASN B CA 1
ATOM 1466 C C . ASN B 1 99 ? -10.442 -14.079 67.491 1.00 75.76 663 ASN B C 1
ATOM 1467 O O . ASN B 1 99 ? -11.400 -14.517 66.845 1.00 75.01 663 ASN B O 1
ATOM 1472 N N . GLU B 1 100 ? -9.467 -14.867 67.984 1.00 74.78 664 GLU B N 1
ATOM 1473 C CA . GLU B 1 100 ? -9.464 -16.327 67.832 1.00 75.88 664 GLU B CA 1
ATOM 1474 C C . GLU B 1 100 ? -10.195 -17.025 68.984 1.00 79.63 664 GLU B C 1
ATOM 1475 O O . GLU B 1 100 ? -10.472 -18.224 68.881 1.00 80.15 664 GLU B O 1
ATOM 1477 N N . GLU B 1 101 ? -10.531 -16.279 70.061 1.00 75.07 665 GLU B N 1
ATOM 1478 C CA . GLU B 1 101 ? -11.221 -16.819 71.235 1.00 73.95 665 GLU B CA 1
ATOM 1479 C C . GLU B 1 101 ? -12.739 -16.888 71.032 1.00 74.61 665 GLU B C 1
ATOM 1480 O O . GLU B 1 101 ? -13.368 -17.851 71.474 1.00 74.06 665 GLU B O 1
ATOM 1482 N N . LEU B 1 102 ? -13.316 -15.855 70.375 1.00 67.97 666 LEU B N 1
ATOM 1483 C CA . LEU B 1 102 ? -14.748 -15.690 70.137 1.00 65.13 666 LEU B CA 1
ATOM 1484 C C . LEU B 1 102 ? -15.092 -15.731 68.630 1.00 65.43 666 LEU B C 1
ATOM 1485 O O . LEU B 1 102 ? -14.349 -15.163 67.824 1.00 65.05 666 LEU B O 1
ATOM 1490 N N . PRO B 1 103 ? -16.224 -16.372 68.228 1.00 59.56 667 PRO B N 1
ATOM 1491 C CA . PRO B 1 103 ? -16.587 -16.391 66.792 1.00 59.31 667 PRO B CA 1
ATOM 1492 C C . PRO B 1 103 ? -17.138 -15.037 66.314 1.00 60.62 667 PRO B C 1
ATOM 1493 O O . PRO B 1 103 ? -17.667 -14.274 67.126 1.00 59.33 667 PRO B O 1
ATOM 1497 N N . ASN B 1 104 ? -17.003 -14.735 65.004 1.00 56.48 668 ASN B N 1
ATOM 1498 C CA . ASN B 1 104 ? -17.466 -13.485 64.357 1.00 55.37 668 ASN B CA 1
ATOM 1499 C C . ASN B 1 104 ? -17.122 -12.247 65.216 1.00 56.54 668 ASN B C 1
ATOM 1500 O O . ASN B 1 104 ? -17.982 -11.423 65.538 1.00 55.63 668 ASN B O 1
ATOM 1505 N N . CYS B 1 105 ? -15.855 -12.163 65.615 1.00 51.68 669 CYS B N 1
ATOM 1506 C CA . CYS B 1 105 ? -15.347 -11.133 66.502 1.00 50.69 669 CYS B CA 1
ATOM 1507 C C . CYS B 1 105 ? -13.956 -10.690 66.053 1.00 50.34 669 CYS B C 1
ATOM 1508 O O . CYS B 1 105 ? -13.127 -11.514 65.653 1.00 49.31 669 CYS B O 1
ATOM 1511 N N . TRP B 1 106 ? -13.721 -9.372 66.113 1.00 44.43 670 TRP B N 1
ATOM 1512 C CA . TRP B 1 106 ? -12.461 -8.733 65.753 1.00 44.08 670 TRP B CA 1
ATOM 1513 C C . TRP B 1 106 ? -12.343 -7.343 66.369 1.00 48.72 670 TRP B C 1
ATOM 1514 O O . TRP B 1 106 ? -13.271 -6.856 67.005 1.00 47.70 670 TRP B O 1
ATOM 1525 N N . GLU B 1 107 ? -11.186 -6.708 66.151 1.00 47.40 671 GLU B N 1
ATOM 1526 C CA . GLU B 1 107 ? -10.934 -5.293 66.385 1.00 48.44 671 GLU B CA 1
ATOM 1527 C C . GLU B 1 107 ? -11.019 -4.755 64.973 1.00 53.39 671 GLU B C 1
ATOM 1528 O O . GLU B 1 107 ? -10.152 -5.096 64.166 1.00 53.86 671 GLU B O 1
ATOM 1534 N N . CYS B 1 108 ? -12.131 -4.073 64.620 1.00 49.39 672 CYS B N 1
ATOM 1535 C CA . CYS B 1 108 ? -12.437 -3.628 63.252 1.00 49.75 672 CYS B CA 1
ATOM 1536 C C . CYS B 1 108 ? -11.352 -2.667 62.648 1.00 54.56 672 CYS B C 1
ATOM 1537 O O . CYS B 1 108 ? -10.571 -2.100 63.413 1.00 54.72 672 CYS B O 1
ATOM 1540 N N . PRO B 1 109 ? -11.281 -2.485 61.291 1.00 51.56 673 PRO B N 1
ATOM 1541 C CA . PRO B 1 109 ? -10.252 -1.594 60.695 1.00 52.83 673 PRO B CA 1
ATOM 1542 C C . PRO B 1 109 ? -10.309 -0.119 61.151 1.00 58.24 673 PRO B C 1
ATOM 1543 O O . PRO B 1 109 ? -9.318 0.590 60.980 1.00 58.10 673 PRO B O 1
ATOM 1547 N N . LYS B 1 110 ? -11.434 0.334 61.749 1.00 55.50 674 LYS B N 1
ATOM 1548 C CA . LYS B 1 110 ? -11.564 1.691 62.305 1.00 56.21 674 LYS B CA 1
ATOM 1549 C C . LYS B 1 110 ? -10.902 1.768 63.690 1.00 61.69 674 LYS B C 1
ATOM 1550 O O . LYS B 1 110 ? -10.315 2.793 64.028 1.00 63.55 674 LYS B O 1
ATOM 1554 N N . CYS B 1 111 ? -11.004 0.688 64.486 1.00 57.31 675 CYS B N 1
ATOM 1555 C CA . CYS B 1 111 ? -10.458 0.596 65.844 1.00 57.59 675 CYS B CA 1
ATOM 1556 C C . CYS B 1 111 ? -9.014 0.077 65.851 1.00 62.84 675 CYS B C 1
ATOM 1557 O O . CYS B 1 111 ? -8.269 0.391 66.779 1.00 63.69 675 CYS B O 1
ATOM 1560 N N . TYR B 1 112 ? -8.627 -0.723 64.838 1.00 59.47 676 TYR B N 1
ATOM 1561 C CA . TYR B 1 112 ? -7.283 -1.289 64.703 1.00 89.82 676 TYR B CA 1
ATOM 1562 C C . TYR B 1 112 ? -6.652 -0.840 63.395 1.00 125.93 676 TYR B C 1
ATOM 1563 O O . TYR B 1 112 ? -5.733 -0.027 63.408 1.00 99.31 676 TYR B O 1
#

Radius of gyration: 27.39 Å; Cα contacts (8 Å, |Δi|>4): 407; chains: 2; bounding box: 53×68×52 Å

GO terms:
  GO:0051864 histone H3K36 demethylase activity (F, IMP)
  GO:0008270 zinc ion binding (F, IDA)
  GO:0045322 unmethylated CpG binding (F, IDA)
  GO:0005694 chromosome (C, EXP)
  GO:0140680 histone H3K36me/H3K36me2 demethylase activity (F, EXP)
  GO:0042752 regulation of circadian rhythm (P, IMP)
  GO:0032922 circadian regulation of gene expression (P, IMP)
  GO:0006303 double-strand break repair via nonhomologous end joining (P, IMP)
  GO:00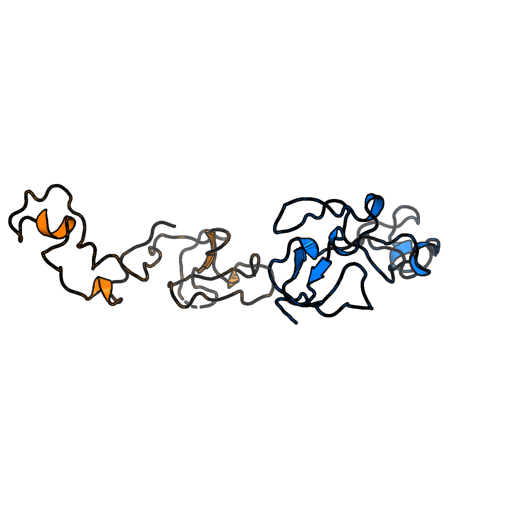00122 negative regulation of transcription by RNA polymerase II (P, IMP)
  GO:0005654 nucleoplasm (C, TAS)
  GO:0032452 histone demethylase activity (F, TAS)
  GO:0005515 protein binding (F, IPI)
  GO:0005654 nucleoplasm (C, IDA)

B-factor: mean 48.63, std 16.78, range [20.12, 144.56]

Nearest PDB structures (foldseek):
  4bbq-assembly1_A  TM=1.009E+00  e=3.431E-26  Homo sapiens
  4bbq-assembly2_B  TM=9.053E-01  e=2.944E-24  Homo sapiens
  6asb-assembly1_C  TM=9.035E-01  e=1.420E-18  Homo sapiens
  4o64-assembly3_C  TM=9.106E-01  e=2.582E-17  Homo sapiens
  6asb-assembly4_L  TM=8.618E-01  e=1.004E-17  Homo sapiens

Solvent-accessible surface area: 13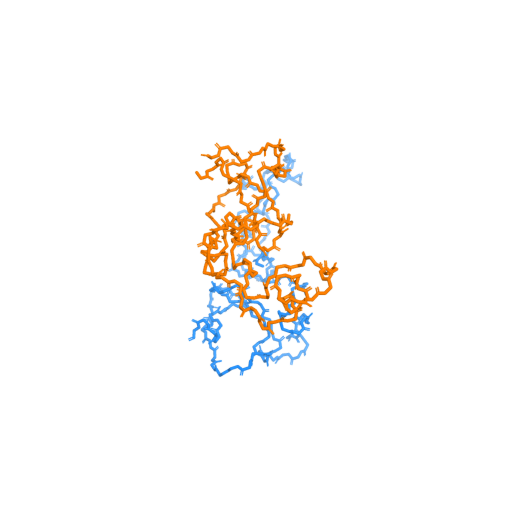966 Å² total; per-residue (Å²): 147,114,51,72,72,31,196,160,21,102,10,8,110,77,51,61,42,15,122,18,160,68,0,151,15,30,122,145,70,73,16,76,10,188,100,174,94,37,0,65,91,43,100,28,118,34,35,30,24,37,99,94,26,64,3,75,100,66,48,58,66,58,85,47,114,102,59,92,68,91,83,20,52,3,3,8,0,59,114,63,78,40,26,2,11,14,47,36,22,175,85,140,57,164,14,79,94,49,110,118,60,50,30,6,6,47,3,21,113,52,152,143,88,50,66,80,30,120,81,20,68,6,10,104,77,54,64,42,19,124,20,158,69,0,92,16,30,153,147,86,73,16,90,9,129,100,169,92,38,0,66,89,48,96,28,120,21,38,85,16,39,145,92,29,64,3,69,102,75,48,48,73,56,82,100,133,59,49,63,4,3,8,0,68,68,65,82,56,22,2,14,24,56,49,24,108,86,141,58,92,28,106,83,54,114,83,51,46,32,5,6,65,2,21,100,58,77

InterPro domains:
  IPR001810 F-box domain [PF12937] (896-935)
  IPR001965 Zinc finger, PHD-type [SM00249] (619-676)
  IPR002857 Zinc finger, CXXC-type [PF02008] (565-609)
  IPR002857 Zinc finger, CXXC-type [PS51058] (564-610)
  IPR003347 JmjC domain [PS51184] (148-316)
  IPR003347 JmjC domain [SM00558] (148-316)
  IPR006553 Leucine-rich repeat, cysteine-containing subtype [SM00367] (1000-1025)
  IPR006553 Leucine-rich repeat, cysteine-containing subtype [SM00367] (1063-1091)
  IPR006553 Leucine-rich repeat, cysteine-containing subtype [SM00367] (1095-1118)
  IPR011011 Zinc finger, FYVE/PHD-type [SSF57903] (613-679)
  IPR013083 Zinc finger, RING/FYVE/PHD-type [G3DSA:3.30.40.10] (606-681)
  IPR019786 Zinc finger, PHD-type, conserved site [PS01359] (620-675)
  IPR019787 Zinc finger, PHD-finger [PF16866] (614-676)
  IPR019787 Zinc finger, PHD-finger [PS50016] (617-678)
  IPR032675 Leucine-rich repeat domain superfamily [G3DSA:3.80.10.10] (891-1161)
  IPR041070 Jumonji, helical domain [PF17811] (304-342)
  IPR050690 JHDM1 Histone Demethylase [PTHR23123] (13-1149)

CATH classification: 3.30.40.10

Foldseek 3Di:
DDFAAPCPDPLNVDDQPCPDPQNCQCVVSPHVHPVVDGRPSNDHQATDHDQCDAAPQPRHGQPCVPVVDQQSGWAAEPPPRGTHRLVSDPDDDDFADDPRYPSYGNHPVRD/DDFAAPCPDPLNVDDAPCPDPQNCQCVVSPHVHPVVDGRPSNPHQATHHDQCDAAPQPRHGQPDQQSGWAAEPPPRGIHRLVSDPDDDPFADDPRYPSYGNHPVRD

Secondary structure (DSSP, 8-state):
---B--S-SHHHHSPP-S-SHHHHHSGGGTS---S-PPPGGG--SSPBPPTT-B-TTT-PBP-HHHH--GGGS-EEETTT--EE-GGG--S----EE-SSSSSEEE-TTT-/---B--S-SHHHHSPP-S-SHHHHHSGGGTS---S-PPPGGGS-SS-B--TT-B-TTT--B----TTS-EEETTT--EE-GGG--S----EE-SSSTTEEE-TTT-

Sequence (217 aa):
MRRVRCRKCKACVQGECGVCHYCRDMKKFGGPGRMKQSCVLRQCLAPRLPHSVTCSLCGEVDQNEETQDFEKKLMECCICNEIVHPGCLQMDGEGLLNEELPNCWECPKCYMRRVRCRKCKACVQGECGVCHYCRDMKKFGGPGRMKQSCVLRQCLAPRLPHSVTCSLCGEVDQNFEKKLMECCICNEIVHPGCLQMDGEGLLNEELPNCWECPKCY